Protein AF-A0A485KDL8-F1 (afdb_monomer)

Organism: NCBI:txid120398

Sequence (227 aa):
MLVYSNMESWEGPMPPSVGSVMIRYSRLRSIPHALQLNLPSNFIILFLESSPISVIPDTVVAAWANLERLHLMNLSLQTLPASLTTTLTLWDVDFRLNNFTTLSKDWLTPNTLSLSHLKVASFAGNPLPDAAVPWQLAQRGILIDLSGTNVSTPTSVDPTIFASRHVVLDDTPYCVDIIHSFCKPLCAPGCFGYMRGDYYCDLACFTSACDFDGGDCDTMGFDISIT

Solvent-accessible surface area (backbone atoms only — not comparable to full-atom values): 11991 Å² total; per-residue (Å²): 118,48,62,79,38,88,46,59,74,42,76,59,80,56,63,76,83,47,35,65,48,40,42,31,43,31,54,24,58,50,85,36,55,29,72,45,51,85,64,34,84,62,31,28,36,42,38,42,29,46,20,66,28,53,65,66,58,50,74,42,50,64,46,45,56,52,30,30,32,50,30,51,26,34,21,58,26,51,65,79,45,84,45,49,60,80,58,28,61,36,36,36,38,33,44,23,44,26,50,27,56,53,62,62,68,67,58,56,42,73,84,38,71,46,57,65,65,42,46,39,40,31,46,23,41,10,64,26,35,60,91,38,52,43,61,50,44,48,77,72,70,23,35,32,38,40,25,44,17,50,34,55,65,90,70,97,64,68,71,64,39,41,70,70,53,36,38,34,46,28,51,9,52,37,34,70,79,40,94,46,93,66,46,43,76,58,58,37,81,80,25,54,86,77,52,51,57,63,76,50,62,44,75,51,22,58,36,80,73,37,57,36,13,59,51,34,35,55,90,74,70,64,65,86,88,81,119

Mean predicted aligned error: 4.06 Å

Nearest PDB structures (foldseek):
  4qc0-assembly1_B  TM=6.647E-01  e=9.972E-0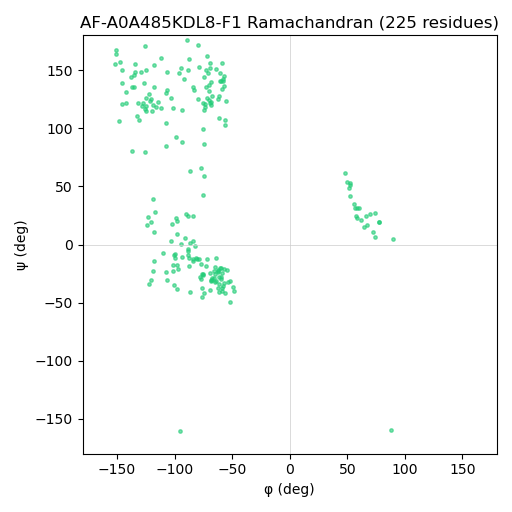3  Homo sapiens
  7li3-assembly1_A  TM=6.958E-01  e=4.228E-02  Homo sapiens
  5zsl-assembly1_B  TM=6.023E-01  e=1.052E-02  Macaca mulatta
  5zsm-assembly1_B  TM=5.379E-01  e=1.110E-02  Macaca mulatta
  7li4-assembly1_A  TM=3.782E-01  e=3.067E-02  Homo sapiens

pLDDT: mean 93.3, std 6.93, range [49.78, 98.69]

Radius of gyration: 17.83 Å; Cα contacts (8 Å, |Δi|>4): 503; chains: 1; bounding box: 43×48×44 Å

InterPro domains:
  IPR000800 Notch domain [PF00066] (186-218)
  IPR000800 Notch domain [SM00004] (176-218)
  IPR032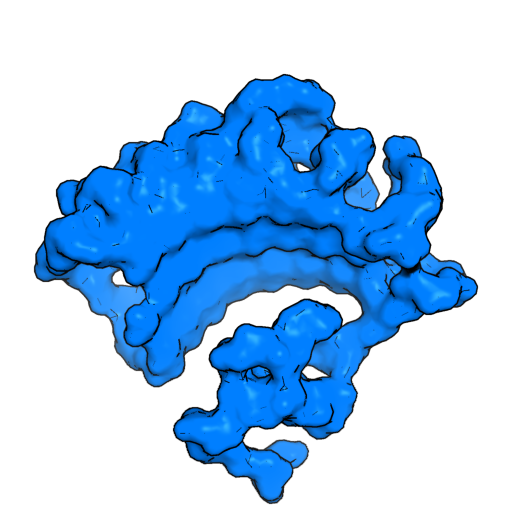675 Leucine-rich repeat domain superfamily [G3DSA:3.80.10.10] (2-167)

Foldseek 3Di:
DAECDQDAADQDQDPQPDQEDAHEQYAHQADHNNQQPDHHLSNAYYHDYNYQHADDEVSSLLSNQRHQEEEQEQNQYAADYPCNLVRYQYAYYHHENHAHQAYDVLLQDACNVSPPNYAEYEHAQYQYELNHHRQNCLVVLRQYEHENYQYQDNPDHDCVCLVVNSYDHENYNNCVVDPDPSHHHALFRPRDPCQQPVLAQDVRQCDVSNVGSVCSCVVVPDDPVPD

Structure (mmCIF, N/CA/C/O backbone):
data_AF-A0A485KDL8-F1
#
_entry.id   AF-A0A485KDL8-F1
#
loop_
_atom_site.group_PDB
_atom_site.id
_atom_site.type_symbol
_atom_site.label_atom_id
_atom_site.label_alt_id
_atom_site.label_comp_id
_atom_site.label_asym_id
_atom_site.label_entity_id
_atom_site.label_seq_id
_atom_site.pdbx_PDB_ins_code
_atom_site.Cartn_x
_atom_site.Cartn_y
_atom_site.Cartn_z
_atom_site.occupancy
_atom_site.B_iso_or_equiv
_atom_site.auth_seq_id
_atom_site.auth_comp_id
_atom_site.auth_asym_id
_atom_site.auth_atom_id
_atom_site.pdbx_PDB_model_num
ATOM 1 N N . MET A 1 1 ? -6.581 -12.992 12.808 1.00 88.12 1 MET A N 1
ATOM 2 C CA . MET A 1 1 ? -6.303 -13.069 11.362 1.00 88.12 1 MET A CA 1
ATOM 3 C C . MET A 1 1 ? -7.433 -13.846 10.710 1.00 88.12 1 MET A C 1
ATOM 5 O O . MET A 1 1 ? -7.781 -14.906 11.215 1.00 88.12 1 MET A O 1
ATOM 9 N N . LEU A 1 2 ? -8.032 -13.284 9.664 1.00 91.38 2 LEU A N 1
ATOM 10 C CA . LEU A 1 2 ? -9.055 -13.897 8.817 1.00 91.38 2 LEU A CA 1
ATOM 11 C C . LEU A 1 2 ? -8.552 -13.784 7.377 1.00 91.38 2 LEU A C 1
ATOM 13 O O . LEU A 1 2 ? -8.338 -12.679 6.888 1.00 91.38 2 LEU A O 1
ATOM 17 N N . VAL A 1 3 ? -8.309 -14.912 6.722 1.00 91.62 3 VAL A N 1
ATOM 18 C CA . VAL A 1 3 ? -7.759 -14.962 5.362 1.00 91.62 3 VAL A CA 1
ATOM 19 C C . VAL A 1 3 ? -8.543 -15.965 4.535 1.00 91.62 3 VAL A C 1
ATOM 21 O O . VAL A 1 3 ? -9.053 -16.931 5.098 1.00 91.62 3 VAL A O 1
ATOM 24 N N . TYR A 1 4 ? -8.658 -15.721 3.228 1.00 89.81 4 TYR A N 1
ATOM 25 C CA . TYR A 1 4 ? -9.329 -16.623 2.282 1.00 89.81 4 TYR A CA 1
ATOM 26 C C . TYR A 1 4 ? -10.746 -16.998 2.734 1.00 89.81 4 TYR A C 1
ATOM 28 O O . TYR A 1 4 ? -11.104 -18.168 2.859 1.00 89.81 4 TYR A O 1
ATOM 36 N N . SER A 1 5 ? -11.554 -15.978 3.030 1.00 92.38 5 SER A N 1
ATOM 37 C CA . SER A 1 5 ? -12.868 -16.153 3.645 1.00 92.38 5 SER A CA 1
ATOM 38 C C . SER A 1 5 ? -13.993 -15.654 2.744 1.00 92.38 5 SER A C 1
ATOM 40 O O . SER A 1 5 ? -13.827 -14.737 1.945 1.00 92.38 5 SER A O 1
ATOM 42 N N . ASN A 1 6 ? -15.193 -16.203 2.926 1.00 95.00 6 ASN A N 1
ATOM 43 C CA . ASN A 1 6 ? -16.399 -15.667 2.297 1.00 95.00 6 ASN A CA 1
ATOM 44 C C . ASN A 1 6 ? -17.080 -14.586 3.158 1.00 95.00 6 ASN A C 1
ATOM 46 O O . ASN A 1 6 ? -18.294 -14.415 3.087 1.00 95.00 6 ASN A O 1
ATOM 50 N N . MET A 1 7 ? -16.330 -13.912 4.038 1.00 96.50 7 MET A N 1
ATOM 51 C CA . MET A 1 7 ? -16.893 -12.934 4.964 1.00 96.50 7 MET A CA 1
ATOM 52 C C . MET A 1 7 ? -17.391 -11.699 4.209 1.00 96.50 7 MET A C 1
ATOM 54 O O . MET A 1 7 ? -16.626 -11.036 3.509 1.00 96.50 7 MET A O 1
ATOM 58 N N . GLU A 1 8 ? -18.674 -11.392 4.387 1.00 97.06 8 GLU A N 1
ATOM 59 C CA . GLU A 1 8 ? -19.351 -10.231 3.792 1.00 97.06 8 GLU A CA 1
ATOM 60 C C . GLU A 1 8 ? -19.647 -9.134 4.827 1.00 97.06 8 GLU A C 1
ATOM 62 O O . GLU A 1 8 ? -19.728 -7.959 4.469 1.00 97.06 8 GLU A O 1
ATOM 67 N N . SER A 1 9 ? -19.737 -9.488 6.114 1.00 96.38 9 SER A N 1
ATOM 68 C CA . SER A 1 9 ? -19.929 -8.550 7.223 1.00 96.38 9 SER A CA 1
ATOM 69 C C . SER A 1 9 ? -19.312 -9.063 8.529 1.00 96.38 9 SER A C 1
ATOM 71 O O . SER A 1 9 ? -19.005 -10.246 8.677 1.00 96.38 9 SER A O 1
ATOM 73 N N . TRP A 1 10 ? -19.136 -8.151 9.487 1.00 95.81 10 TRP A N 1
ATOM 74 C CA . TRP A 1 10 ? -18.763 -8.448 10.870 1.00 95.81 10 TRP A CA 1
ATOM 75 C C . TRP A 1 10 ? -19.390 -7.391 11.788 1.00 95.81 10 TRP A C 1
ATOM 77 O O . TRP A 1 10 ? -18.959 -6.237 11.816 1.00 95.81 10 TRP A O 1
ATOM 87 N N . GLU A 1 11 ? -20.435 -7.790 12.515 1.00 94.94 11 GLU A N 1
ATOM 88 C CA . GLU A 1 11 ? -21.239 -6.881 13.348 1.00 94.94 11 GLU A CA 1
ATOM 89 C C . GLU A 1 11 ? -20.567 -6.521 14.682 1.00 94.94 11 GLU A C 1
ATOM 91 O O . GLU A 1 11 ? -20.760 -5.425 15.210 1.00 94.94 11 GLU A O 1
ATOM 96 N N . GLY A 1 12 ? -19.723 -7.416 15.200 1.00 90.06 12 GLY A N 1
ATOM 97 C CA . GLY A 1 12 ? -18.979 -7.218 16.442 1.00 90.06 12 GLY A CA 1
ATOM 98 C C . GLY A 1 12 ? -19.739 -7.663 17.702 1.00 90.06 12 GLY A C 1
ATOM 99 O O . GLY A 1 12 ? -20.651 -8.487 17.608 1.00 90.06 12 GLY A O 1
ATOM 100 N N . PRO A 1 13 ? -19.345 -7.155 18.889 1.00 90.94 13 PRO A N 1
ATOM 101 C CA . PRO A 1 13 ? -18.257 -6.195 19.105 1.00 90.94 13 PRO A CA 1
ATOM 102 C C . PRO A 1 13 ? -16.869 -6.821 18.914 1.00 90.94 13 PRO A C 1
ATOM 104 O O . PRO A 1 13 ? -16.699 -8.041 18.967 1.00 90.94 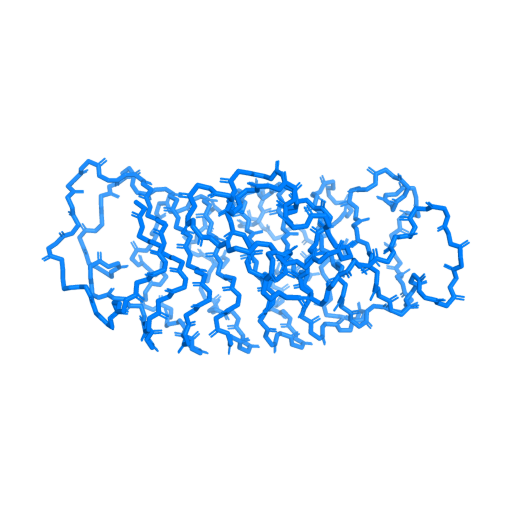13 PRO A O 1
ATOM 107 N N . MET A 1 14 ? -15.859 -5.975 18.719 1.00 92.25 14 MET A N 1
ATOM 108 C CA . MET A 1 14 ? -14.467 -6.407 18.799 1.00 92.25 14 MET A CA 1
ATOM 109 C C . MET A 1 14 ? -14.108 -6.735 20.262 1.00 92.25 14 MET A C 1
ATOM 111 O O . MET A 1 14 ? -14.413 -5.933 21.148 1.00 92.25 14 MET A O 1
ATOM 115 N N . PRO A 1 15 ? -13.466 -7.883 20.554 1.00 93.12 15 PRO A N 1
ATOM 116 C CA . PRO A 1 15 ? -13.032 -8.185 21.913 1.00 93.12 15 PRO A CA 1
ATOM 117 C C . PRO A 1 15 ? -12.046 -7.127 22.454 1.00 93.12 15 PRO A C 1
ATOM 119 O O . PRO A 1 15 ? -11.144 -6.725 21.716 1.00 93.12 15 PRO A O 1
ATOM 122 N N . PRO A 1 16 ? -12.134 -6.727 23.742 1.00 94.56 16 PRO A N 1
ATOM 123 C CA . PRO A 1 16 ? -11.319 -5.642 24.308 1.00 94.56 16 PRO A CA 1
ATOM 124 C C . PRO A 1 16 ? -9.802 -5.854 24.262 1.00 94.56 16 PRO A C 1
ATOM 126 O O . PRO A 1 16 ? -9.048 -4.903 24.397 1.00 94.56 16 PRO A O 1
ATOM 129 N N . SER A 1 17 ? -9.336 -7.095 24.112 1.00 95.94 17 SER A N 1
ATOM 130 C CA . SER A 1 17 ? -7.910 -7.429 24.063 1.00 95.94 17 SER A CA 1
ATOM 131 C C . SER A 1 17 ? -7.312 -7.373 22.655 1.00 95.94 17 SER A C 1
ATOM 133 O O . SER A 1 17 ? -6.109 -7.580 22.499 1.00 95.94 17 SER A O 1
ATOM 135 N N . VAL A 1 18 ? -8.117 -7.151 21.613 1.00 96.25 18 VAL A N 1
ATOM 136 C CA . VAL A 1 18 ? -7.637 -7.180 20.225 1.00 96.25 18 VAL A CA 1
ATOM 137 C C . VAL A 1 18 ? -6.827 -5.925 19.930 1.00 96.25 18 VAL A C 1
ATOM 139 O O . VAL A 1 18 ? -7.358 -4.821 19.944 1.00 96.25 18 VAL A O 1
ATOM 142 N N . GLY A 1 19 ? -5.536 -6.112 19.649 1.00 97.56 19 GLY A N 1
ATOM 143 C CA . GLY A 1 19 ? -4.646 -5.027 19.229 1.00 97.56 19 GLY A CA 1
ATOM 144 C C . GLY A 1 19 ? -4.363 -4.967 17.728 1.00 97.56 19 GLY A C 1
ATOM 145 O O . GLY A 1 19 ? -3.911 -3.947 17.216 1.00 97.56 19 GLY A O 1
ATOM 146 N N . SER A 1 20 ? -4.636 -6.062 17.018 1.00 97.94 20 SER A N 1
ATOM 147 C CA . SER A 1 20 ? -4.348 -6.212 15.596 1.00 97.94 20 SER A CA 1
ATOM 148 C C . SER A 1 20 ? -5.461 -6.984 14.905 1.00 97.94 20 SER A C 1
ATOM 150 O O . SER A 1 20 ? -5.872 -8.054 15.369 1.00 97.94 20 SER A O 1
ATOM 152 N N . VAL A 1 21 ? -5.934 -6.445 13.785 1.00 97.88 21 VAL A N 1
ATOM 153 C CA . VAL A 1 21 ? -6.882 -7.107 12.891 1.00 97.88 21 VAL A CA 1
ATOM 154 C C . VAL A 1 21 ? -6.262 -7.196 11.509 1.00 97.88 21 VAL A C 1
ATOM 156 O O . VAL A 1 21 ? -5.804 -6.207 10.948 1.00 97.88 21 VAL A O 1
ATOM 159 N N . MET A 1 22 ? -6.299 -8.401 10.953 1.00 97.88 22 MET A N 1
ATOM 160 C CA . MET A 1 22 ? -5.912 -8.679 9.580 1.00 97.88 22 MET A CA 1
ATOM 161 C C . MET A 1 22 ? -7.030 -9.450 8.903 1.00 97.88 22 MET A C 1
ATOM 163 O O . MET A 1 22 ? -7.378 -10.543 9.367 1.00 97.88 22 MET A O 1
ATOM 167 N N . ILE A 1 23 ? -7.578 -8.858 7.844 1.00 97.69 23 ILE A N 1
ATOM 168 C CA . ILE A 1 23 ? -8.618 -9.423 6.988 1.00 97.69 23 ILE A CA 1
ATOM 169 C C . ILE A 1 23 ? -8.094 -9.388 5.553 1.00 97.69 23 ILE A C 1
ATOM 171 O O . ILE A 1 23 ? -7.884 -8.311 4.999 1.00 97.69 23 ILE A O 1
ATOM 175 N N . ARG A 1 24 ? -7.884 -10.560 4.954 1.00 96.75 24 ARG A N 1
ATOM 176 C CA . ARG A 1 24 ? -7.381 -10.703 3.579 1.00 96.75 24 ARG A CA 1
ATOM 177 C C . ARG A 1 24 ? -8.338 -11.565 2.767 1.00 96.75 24 ARG A C 1
ATOM 179 O O . ARG A 1 24 ? -8.983 -12.452 3.332 1.00 96.75 24 ARG A O 1
ATOM 186 N N . TYR A 1 25 ? -8.416 -11.322 1.461 1.00 96.00 25 TYR A N 1
ATOM 187 C CA . TYR A 1 25 ? -9.163 -12.152 0.506 1.00 96.00 25 TYR A CA 1
ATOM 188 C C . TYR A 1 25 ? -10.580 -12.471 1.005 1.00 96.00 25 TYR A C 1
ATOM 190 O O . TYR A 1 25 ? -10.914 -13.620 1.301 1.00 96.00 25 TYR A O 1
ATOM 198 N N . SER A 1 26 ? -11.378 -11.421 1.197 1.00 97.00 26 SER A N 1
ATOM 199 C CA . SER A 1 26 ? -12.747 -11.501 1.719 1.00 97.00 26 SER A CA 1
ATOM 200 C C . SER A 1 26 ? -13.736 -10.819 0.771 1.00 97.00 26 SER A C 1
ATOM 202 O O . SER A 1 26 ? -13.351 -10.157 -0.190 1.00 97.00 26 SER A O 1
ATOM 204 N N . ARG A 1 27 ? -15.042 -10.969 1.021 1.00 97.31 27 ARG A N 1
ATOM 205 C CA . ARG A 1 27 ? -16.106 -10.365 0.196 1.00 97.31 27 ARG A CA 1
ATOM 206 C C . ARG A 1 27 ? -16.663 -9.065 0.778 1.00 97.31 27 ARG A C 1
ATOM 208 O O . ARG A 1 27 ? -17.762 -8.644 0.420 1.00 97.31 27 ARG A O 1
ATOM 215 N N . LEU A 1 28 ? -15.906 -8.414 1.660 1.00 97.81 28 LEU A N 1
ATOM 216 C CA . LEU A 1 28 ? -16.292 -7.140 2.255 1.00 97.81 28 LEU A CA 1
ATOM 217 C C . LEU A 1 28 ? -16.427 -6.062 1.176 1.00 97.81 28 LEU A C 1
ATOM 219 O O . LEU A 1 28 ? -15.484 -5.796 0.436 1.00 97.81 28 LEU A O 1
ATOM 223 N N . ARG A 1 29 ? -17.593 -5.415 1.119 1.00 97.44 29 ARG A N 1
ATOM 224 C CA . ARG A 1 29 ? -17.865 -4.274 0.221 1.00 97.44 29 ARG A CA 1
ATOM 225 C C . ARG A 1 29 ? -17.781 -2.917 0.921 1.00 97.44 29 ARG A C 1
ATOM 227 O O . ARG A 1 29 ? -17.829 -1.873 0.281 1.00 97.44 29 ARG A O 1
ATOM 234 N N . SER A 1 30 ? -17.669 -2.934 2.243 1.00 97.44 30 SER A N 1
ATOM 235 C CA . SER A 1 30 ? -17.522 -1.768 3.107 1.00 97.44 30 SER A CA 1
ATOM 236 C C . SER A 1 30 ? -16.743 -2.160 4.357 1.00 97.44 30 SER A C 1
ATOM 238 O O . SER A 1 30 ? -16.588 -3.346 4.659 1.00 97.44 30 SER A O 1
ATOM 240 N N . ILE A 1 31 ? -16.294 -1.167 5.124 1.00 97.75 31 ILE A N 1
ATOM 241 C CA . ILE A 1 31 ? -15.720 -1.417 6.447 1.00 97.75 31 ILE A CA 1
ATOM 242 C C . ILE A 1 31 ? -16.796 -2.059 7.348 1.00 97.75 31 ILE A C 1
ATOM 244 O O . ILE A 1 31 ? -17.892 -1.507 7.447 1.00 97.75 31 ILE A O 1
ATOM 248 N N . PRO A 1 32 ? -16.536 -3.204 8.004 1.00 96.81 32 PRO A N 1
ATOM 249 C CA . PRO A 1 32 ? -17.496 -3.845 8.903 1.00 96.81 32 PRO A CA 1
ATOM 250 C C . PRO A 1 32 ? -17.830 -3.001 10.134 1.00 96.81 32 PRO A C 1
ATOM 252 O O . PRO A 1 32 ? -16.978 -2.266 10.625 1.00 96.81 32 PRO A O 1
ATOM 255 N N . HIS A 1 33 ? -19.035 -3.157 10.684 1.00 96.38 33 HIS A N 1
ATOM 256 C CA . HIS A 1 33 ? -19.487 -2.420 11.870 1.00 96.38 33 HIS A CA 1
ATOM 257 C C . HIS A 1 33 ? -18.576 -2.628 13.096 1.00 96.38 33 HIS A C 1
ATOM 259 O O . HIS A 1 33 ? -18.277 -1.681 13.823 1.00 96.38 33 HIS A O 1
ATOM 265 N N . ALA A 1 34 ? -18.031 -3.835 13.269 1.00 96.19 34 ALA A N 1
ATOM 266 C CA . ALA A 1 34 ? -17.067 -4.145 14.325 1.00 96.19 34 ALA A CA 1
ATOM 267 C C . ALA A 1 34 ? -15.770 -3.314 14.275 1.00 96.19 34 ALA A C 1
ATOM 269 O O . ALA A 1 34 ? -15.070 -3.231 15.279 1.00 96.19 34 ALA A O 1
ATOM 270 N N . LEU A 1 35 ? -15.444 -2.720 13.119 1.00 96.88 35 LEU A N 1
ATOM 271 C CA . LEU A 1 35 ? -14.287 -1.841 12.916 1.00 96.88 35 LEU A CA 1
ATOM 272 C C . LEU A 1 35 ? -14.649 -0.349 12.989 1.00 96.88 35 LEU A C 1
ATOM 274 O O . LEU A 1 35 ? -13.821 0.487 12.634 1.00 96.88 35 LEU A O 1
ATOM 278 N N . GLN A 1 36 ? -15.870 -0.005 13.404 1.00 95.62 36 GLN A N 1
ATOM 279 C CA . GLN A 1 36 ? -16.364 1.376 13.396 1.00 95.62 36 GLN A CA 1
ATOM 280 C C . GLN A 1 36 ? -16.729 1.910 14.782 1.00 95.62 36 GLN A C 1
ATOM 282 O O . GLN A 1 36 ? -16.758 3.123 14.963 1.00 95.62 36 GLN A O 1
ATOM 287 N N . LEU A 1 37 ? -17.029 1.049 15.759 1.00 91.62 37 LEU A N 1
ATOM 288 C CA . LEU A 1 37 ? -17.539 1.474 17.066 1.00 91.62 37 LEU A CA 1
ATOM 289 C C . LEU A 1 37 ? -16.855 0.737 18.215 1.00 91.62 37 LEU A C 1
ATOM 291 O O . LEU A 1 37 ? -16.572 -0.454 18.120 1.00 91.62 37 LEU A O 1
ATOM 295 N N . ASN A 1 38 ? -16.670 1.448 19.333 1.00 91.69 38 ASN A N 1
ATOM 296 C CA . ASN A 1 38 ? -16.143 0.913 20.595 1.00 91.69 38 ASN A CA 1
ATOM 297 C C . ASN A 1 38 ? -14.815 0.152 20.433 1.00 91.69 38 ASN A C 1
ATOM 299 O O . ASN A 1 38 ? -14.626 -0.911 21.025 1.00 91.69 38 ASN A O 1
ATOM 303 N N . LEU A 1 39 ? -13.906 0.690 19.614 1.00 95.38 39 LEU A N 1
ATOM 304 C CA . LEU A 1 39 ? -12.613 0.060 19.370 1.00 95.38 39 LEU A CA 1
ATOM 305 C C . LEU A 1 39 ? -11.721 0.142 20.619 1.00 95.38 39 LEU A C 1
ATOM 307 O O . LEU A 1 39 ? -11.669 1.199 21.257 1.00 95.38 39 LEU A O 1
ATOM 311 N N . PRO A 1 40 ? -11.014 -0.944 20.980 1.00 95.44 40 PRO A N 1
ATOM 312 C CA . PRO A 1 40 ? -10.102 -0.938 22.117 1.00 95.44 40 PRO A CA 1
ATOM 313 C C . PRO A 1 40 ? -8.978 0.089 21.947 1.00 95.44 40 PRO A C 1
ATOM 315 O O . PRO A 1 40 ? -8.491 0.315 20.841 1.00 95.44 40 PRO A O 1
ATOM 318 N N . SER A 1 41 ? -8.499 0.674 23.046 1.00 95.12 41 SER A N 1
ATOM 319 C CA . SER A 1 41 ? -7.382 1.632 22.997 1.00 95.12 41 SER A CA 1
ATOM 320 C C . SER A 1 41 ? -6.062 1.002 22.551 1.00 95.12 41 SER A C 1
ATOM 322 O O . SER A 1 41 ? -5.187 1.697 22.050 1.00 95.12 41 SER A O 1
ATOM 324 N N . ASN A 1 42 ? -5.919 -0.314 22.711 1.00 96.56 42 ASN A N 1
ATOM 325 C CA . ASN A 1 42 ? -4.767 -1.079 22.247 1.00 96.56 42 ASN A CA 1
ATOM 326 C C . ASN A 1 42 ? -4.894 -1.547 20.787 1.00 96.56 42 ASN A C 1
ATOM 328 O O . ASN A 1 42 ? -3.998 -2.249 20.323 1.00 96.56 42 ASN A O 1
ATOM 332 N N . PHE A 1 43 ? -5.978 -1.205 20.076 1.00 97.81 43 PHE A N 1
ATOM 333 C CA . PHE A 1 43 ? -6.131 -1.481 18.648 1.00 97.81 43 PHE A CA 1
ATOM 334 C C . PHE A 1 43 ? -5.273 -0.516 17.826 1.00 97.81 43 PHE A C 1
ATOM 336 O O . PHE A 1 43 ? -5.648 0.633 17.605 1.00 97.81 43 PHE A O 1
ATOM 343 N N . ILE A 1 44 ? -4.111 -1.006 17.397 1.00 98.06 44 ILE A N 1
ATOM 344 C CA . ILE A 1 44 ? -3.039 -0.203 16.790 1.00 98.06 44 ILE A CA 1
ATOM 345 C C . ILE A 1 44 ? -2.721 -0.606 15.345 1.00 98.06 44 ILE A C 1
ATOM 347 O O . ILE A 1 44 ? -2.027 0.122 14.634 1.00 98.06 44 ILE A O 1
ATOM 351 N N . ILE A 1 45 ? -3.210 -1.770 14.908 1.00 98.56 45 ILE A N 1
ATOM 352 C CA . ILE A 1 45 ? -2.852 -2.384 13.631 1.00 98.56 45 ILE A CA 1
ATOM 353 C C . ILE A 1 45 ? -4.112 -2.830 12.878 1.00 98.56 45 ILE A C 1
ATOM 355 O O . ILE A 1 45 ? -4.852 -3.697 13.355 1.00 98.56 45 ILE A O 1
ATOM 359 N N . LEU A 1 46 ? -4.298 -2.311 11.662 1.00 98.56 46 LEU A N 1
ATOM 360 C CA . LEU A 1 46 ? -5.341 -2.754 10.737 1.00 98.56 46 LEU A CA 1
ATOM 361 C C . LEU A 1 46 ? -4.754 -3.096 9.366 1.00 98.56 46 LEU A C 1
ATOM 363 O O . LEU A 1 46 ? -4.176 -2.241 8.699 1.00 98.56 46 LEU A O 1
ATOM 367 N N . PHE A 1 47 ? -4.972 -4.338 8.940 1.00 98.50 47 PHE A N 1
ATOM 368 C CA . PHE A 1 47 ? -4.686 -4.831 7.599 1.00 98.50 47 PHE A CA 1
ATOM 369 C C . PHE A 1 47 ? -5.995 -5.231 6.920 1.00 98.50 47 PHE A C 1
ATOM 371 O O . PHE A 1 47 ? -6.690 -6.141 7.388 1.00 98.50 47 PHE A O 1
ATOM 378 N N . LEU A 1 48 ? -6.312 -4.570 5.811 1.00 98.44 48 LEU A N 1
ATOM 379 C CA . LEU A 1 48 ? -7.395 -4.931 4.907 1.00 98.44 48 LEU A CA 1
ATOM 380 C C . LEU A 1 48 ? -6.807 -5.176 3.525 1.00 98.44 48 LEU A C 1
ATOM 382 O O . LEU A 1 48 ? -6.169 -4.290 2.958 1.00 98.44 48 LEU A O 1
ATOM 386 N N . GLU A 1 49 ? -7.042 -6.366 2.988 1.00 98.19 49 GLU A N 1
ATOM 387 C CA . GLU A 1 49 ? -6.498 -6.756 1.696 1.00 98.19 49 GLU A CA 1
ATOM 388 C C . GLU A 1 49 ? -7.507 -7.494 0.825 1.00 98.19 49 GLU A C 1
ATOM 390 O O . GLU A 1 49 ? -8.285 -8.318 1.322 1.00 98.19 49 GLU A O 1
ATOM 395 N N . SER A 1 50 ? -7.440 -7.248 -0.487 1.00 97.69 50 SER A N 1
ATOM 396 C CA . SER A 1 50 ? -8.133 -8.035 -1.515 1.00 97.69 50 SER A CA 1
ATOM 397 C C . SER A 1 50 ? -9.609 -8.223 -1.167 1.00 97.69 50 SER A C 1
ATOM 399 O O . SER A 1 50 ? -10.121 -9.337 -1.050 1.00 97.69 50 SER A O 1
ATOM 401 N N . SER A 1 51 ? -10.272 -7.097 -0.915 1.00 97.31 51 SER A N 1
ATOM 402 C CA . SER A 1 51 ? -11.696 -7.007 -0.601 1.00 97.31 51 SER A CA 1
ATOM 403 C C . SER A 1 51 ? -12.284 -5.832 -1.383 1.00 97.31 51 SER A C 1
ATOM 405 O O . SER A 1 51 ? -11.656 -4.778 -1.402 1.00 97.31 51 SER A O 1
ATOM 407 N N . PRO A 1 52 ? -13.457 -5.959 -2.027 1.00 96.25 52 PRO A N 1
ATOM 408 C CA . PRO A 1 52 ? -14.005 -4.934 -2.925 1.00 96.25 52 PRO A CA 1
ATOM 409 C C . PRO A 1 52 ? -14.570 -3.694 -2.189 1.00 96.25 52 PRO A C 1
ATOM 411 O O . PRO A 1 52 ? -15.748 -3.359 -2.334 1.00 96.25 52 PRO A O 1
ATOM 414 N N . ILE A 1 53 ? -13.738 -3.006 -1.402 1.00 97.88 53 ILE A N 1
ATOM 415 C CA . ILE A 1 53 ? -14.064 -1.808 -0.614 1.00 97.88 53 ILE A CA 1
ATOM 416 C C . ILE A 1 53 ? -13.603 -0.555 -1.367 1.00 97.88 53 ILE A C 1
ATOM 418 O O . ILE A 1 53 ? -12.486 -0.075 -1.203 1.00 97.88 53 ILE A O 1
ATOM 422 N N . SER A 1 54 ? -14.493 0.038 -2.156 1.00 96.31 54 SER A N 1
ATOM 423 C CA . SER A 1 54 ? -14.134 1.179 -3.009 1.00 96.31 54 SER A CA 1
ATOM 424 C C . SER A 1 54 ? -14.106 2.538 -2.297 1.00 96.31 54 SER A C 1
ATOM 426 O O . SER A 1 54 ? -13.644 3.516 -2.883 1.00 96.31 54 SER A O 1
ATOM 428 N N . VAL A 1 55 ? -14.621 2.636 -1.063 1.00 97.06 55 VAL A N 1
ATOM 429 C CA . VAL A 1 55 ? -14.692 3.889 -0.288 1.00 97.06 55 VAL A CA 1
ATOM 430 C C . VAL A 1 55 ? -14.495 3.616 1.204 1.00 97.06 55 VAL A C 1
ATOM 432 O O . VAL A 1 55 ? -15.086 2.688 1.757 1.00 97.06 55 VAL A O 1
ATOM 435 N N . ILE A 1 56 ? -13.728 4.484 1.869 1.00 97.88 56 ILE A N 1
ATOM 436 C CA . ILE A 1 56 ? -13.612 4.552 3.330 1.00 97.88 56 ILE A CA 1
ATOM 437 C C . ILE A 1 56 ? -14.077 5.949 3.773 1.00 97.88 56 ILE A C 1
ATOM 439 O O . ILE A 1 56 ? -13.452 6.939 3.400 1.00 97.88 56 ILE A O 1
ATOM 443 N N . PRO A 1 57 ? -15.182 6.067 4.527 1.00 97.06 57 PRO A N 1
ATOM 444 C CA . PRO A 1 57 ? -15.658 7.363 5.011 1.00 97.06 57 PRO A CA 1
ATOM 445 C C . PRO A 1 57 ? -14.758 7.969 6.101 1.00 97.06 57 PRO A C 1
ATOM 447 O O . PRO A 1 57 ? -14.256 7.246 6.960 1.00 97.06 57 PRO A O 1
ATOM 450 N N . ASP A 1 58 ? -14.655 9.302 6.164 1.00 96.38 58 ASP A N 1
ATOM 451 C CA . ASP A 1 58 ? -13.922 10.005 7.238 1.00 96.38 58 ASP A CA 1
ATOM 452 C C . ASP A 1 58 ? -14.488 9.703 8.641 1.00 96.38 58 ASP A C 1
ATOM 454 O O . ASP A 1 58 ? -13.756 9.718 9.630 1.00 96.38 58 ASP A O 1
ATOM 458 N N . THR A 1 59 ? -15.783 9.378 8.743 1.00 95.00 59 THR A N 1
ATOM 459 C CA . THR A 1 59 ? -16.411 8.948 10.005 1.00 95.00 59 THR A CA 1
ATOM 460 C C . THR A 1 59 ? -15.835 7.637 10.526 1.00 95.00 59 THR A C 1
ATOM 462 O O . THR A 1 59 ? -15.771 7.436 11.734 1.00 95.00 59 THR A O 1
ATOM 465 N N . VAL A 1 60 ? -15.399 6.750 9.629 1.00 97.00 60 VAL A N 1
ATOM 466 C CA . VAL A 1 60 ? -14.732 5.501 10.002 1.00 97.00 60 VAL A CA 1
ATOM 467 C C . VAL A 1 60 ? -13.309 5.788 10.476 1.00 97.00 60 VAL A C 1
ATOM 469 O O . VAL A 1 60 ? -12.888 5.259 11.499 1.00 97.00 60 VAL A O 1
ATOM 472 N N . VAL A 1 61 ? -12.594 6.686 9.795 1.00 97.12 61 VAL A N 1
ATOM 473 C CA . VAL A 1 61 ? -11.250 7.118 10.212 1.00 97.12 61 VAL A CA 1
ATOM 474 C C . VAL A 1 61 ? -11.265 7.724 11.617 1.00 97.12 61 VAL A C 1
ATOM 476 O O . VAL A 1 61 ? -10.364 7.454 12.406 1.00 97.12 61 VAL A O 1
ATOM 479 N N . ALA A 1 62 ? -12.312 8.475 11.972 1.00 95.38 62 ALA A N 1
ATOM 480 C CA . ALA A 1 62 ? -12.483 9.014 13.322 1.00 95.38 62 ALA A CA 1
ATOM 481 C C . ALA A 1 62 ? -12.552 7.928 14.414 1.00 95.38 62 ALA A C 1
ATOM 483 O O . ALA A 1 62 ? -12.130 8.171 15.544 1.00 95.38 62 ALA A O 1
ATOM 484 N N . ALA A 1 63 ? -13.044 6.728 14.089 1.00 95.62 63 ALA A N 1
ATOM 485 C CA . ALA A 1 63 ? -13.064 5.603 15.022 1.00 95.62 63 ALA A CA 1
ATOM 486 C C . ALA A 1 63 ? -11.677 4.966 15.211 1.00 95.62 63 ALA A C 1
ATOM 488 O O . ALA A 1 63 ? -11.397 4.391 16.261 1.00 95.62 63 ALA A O 1
ATOM 489 N N . TRP A 1 64 ? -10.791 5.086 14.223 1.00 96.69 64 TRP A N 1
ATOM 490 C CA . TRP A 1 64 ? -9.466 4.461 14.182 1.00 96.69 64 TRP A CA 1
ATOM 491 C C . TRP A 1 64 ? -8.377 5.242 14.927 1.00 96.69 64 TRP A C 1
ATOM 493 O O . TRP A 1 64 ? -7.200 5.087 14.625 1.00 96.69 64 TRP A O 1
ATOM 503 N N . ALA A 1 65 ? -8.746 6.062 15.911 1.00 91.56 65 ALA A N 1
ATOM 504 C CA . ALA A 1 65 ? -7.890 7.088 16.512 1.00 91.56 65 ALA A CA 1
ATOM 505 C C . ALA A 1 65 ? -6.526 6.610 17.060 1.00 91.56 65 ALA A C 1
ATOM 507 O O . ALA A 1 65 ? -5.620 7.426 17.195 1.00 91.56 65 ALA A O 1
ATOM 508 N N . ASN A 1 66 ? -6.368 5.317 17.369 1.00 95.19 66 ASN A N 1
ATOM 509 C CA . ASN A 1 66 ? -5.127 4.744 17.908 1.00 95.19 66 ASN A CA 1
ATOM 510 C C . ASN A 1 66 ? -4.308 3.955 16.872 1.00 95.19 66 ASN A C 1
ATOM 512 O O . ASN A 1 66 ? -3.296 3.361 17.233 1.00 95.19 66 ASN A O 1
ATOM 516 N N . LEU A 1 67 ? -4.735 3.899 15.604 1.00 97.44 67 LEU A N 1
ATOM 517 C CA . LEU A 1 67 ? -3.985 3.171 14.585 1.00 97.44 67 LEU A CA 1
ATOM 518 C C . LEU A 1 67 ? -2.643 3.845 14.299 1.00 97.44 67 LEU A C 1
ATOM 520 O O . LEU A 1 67 ? -2.580 5.019 13.932 1.00 97.44 67 LEU A O 1
ATOM 524 N N . GLU A 1 68 ? -1.587 3.041 14.383 1.00 97.06 68 GLU A N 1
ATOM 525 C CA . GLU A 1 68 ? -0.224 3.410 13.999 1.00 97.06 68 GLU A CA 1
ATOM 526 C C . GLU A 1 68 ? 0.186 2.723 12.689 1.00 97.06 68 GLU A C 1
ATOM 528 O O . GLU A 1 68 ? 0.959 3.284 11.910 1.00 97.06 68 GLU A O 1
ATOM 533 N N . ARG A 1 69 ? -0.354 1.525 12.418 1.00 98.56 69 ARG A N 1
ATOM 534 C CA . ARG A 1 69 ? -0.156 0.792 11.161 1.00 98.56 69 ARG A CA 1
ATOM 535 C C . ARG A 1 69 ? -1.486 0.586 10.450 1.00 98.56 69 ARG A C 1
ATOM 537 O O . ARG A 1 69 ? -2.387 -0.065 10.989 1.00 98.56 69 ARG A O 1
ATOM 544 N N . LEU A 1 70 ? -1.583 1.111 9.232 1.00 98.62 70 LEU A N 1
ATOM 545 C CA . LEU A 1 70 ? -2.790 1.039 8.412 1.00 98.62 70 LEU A CA 1
ATOM 546 C C . LEU A 1 70 ? -2.448 0.565 7.003 1.00 98.62 70 LEU A C 1
ATOM 548 O O . LEU A 1 70 ? -1.879 1.307 6.204 1.00 98.62 70 LEU A O 1
ATOM 552 N N . HIS A 1 71 ? -2.823 -0.672 6.703 1.00 98.62 71 HIS A N 1
ATOM 553 C CA . HIS A 1 71 ? -2.610 -1.292 5.403 1.00 98.62 71 HIS A CA 1
ATOM 554 C C . HIS A 1 71 ? -3.964 -1.500 4.717 1.00 98.62 71 HIS A C 1
ATOM 556 O O . HIS A 1 71 ? -4.838 -2.197 5.236 1.00 98.62 71 HIS A O 1
ATOM 562 N N . LEU A 1 72 ? -4.149 -0.850 3.569 1.00 98.69 72 LEU A N 1
ATOM 563 C CA . LEU A 1 72 ? -5.364 -0.834 2.754 1.00 98.69 72 LEU A CA 1
ATOM 564 C C . LEU A 1 72 ? -4.992 -1.254 1.332 1.00 98.69 72 LEU A C 1
ATOM 566 O O . LEU A 1 72 ? -4.807 -0.418 0.449 1.00 98.69 72 LEU A O 1
ATOM 570 N N . MET A 1 73 ? -4.838 -2.552 1.123 1.00 98.50 73 MET A N 1
ATOM 571 C CA . MET A 1 73 ? -4.178 -3.109 -0.053 1.00 98.50 73 MET A CA 1
ATOM 572 C C . MET A 1 73 ? -5.209 -3.731 -0.990 1.00 98.50 73 MET A C 1
ATOM 574 O O . MET A 1 73 ? -6.062 -4.499 -0.550 1.00 98.50 73 MET A O 1
ATOM 578 N N . ASN A 1 74 ? -5.146 -3.438 -2.287 1.00 98.19 74 ASN A N 1
ATOM 579 C CA . ASN A 1 74 ? -6.046 -4.057 -3.267 1.00 98.19 74 ASN A CA 1
ATOM 580 C C . ASN A 1 74 ? -7.540 -3.957 -2.890 1.00 98.19 74 ASN A C 1
ATOM 582 O O . ASN A 1 74 ? -8.276 -4.948 -2.878 1.00 98.19 74 ASN A O 1
ATOM 586 N N . LEU A 1 75 ? -7.980 -2.750 -2.516 1.00 98.50 75 LEU A N 1
ATOM 587 C CA . LEU A 1 75 ? -9.366 -2.491 -2.118 1.00 98.50 75 LEU A CA 1
ATOM 588 C C . LEU A 1 75 ? -10.206 -1.858 -3.236 1.00 98.50 75 LEU A C 1
ATOM 590 O O . LEU A 1 75 ? -11.425 -1.777 -3.124 1.00 98.50 75 LEU A O 1
ATOM 594 N N . SER A 1 76 ? -9.581 -1.471 -4.355 1.00 96.88 76 SER A N 1
ATOM 595 C CA . SER A 1 76 ? -10.185 -0.658 -5.430 1.00 96.88 76 SER A CA 1
ATOM 596 C C . SER A 1 76 ? -10.467 0.800 -5.032 1.00 96.88 76 SER A C 1
ATOM 598 O O . SER A 1 76 ? -11.364 1.438 -5.591 1.00 96.88 76 SER A O 1
ATOM 600 N N . LEU A 1 77 ? -9.715 1.350 -4.071 1.00 98.38 77 LEU A N 1
ATOM 601 C CA . LEU A 1 77 ? -9.835 2.758 -3.679 1.00 98.38 77 LEU A CA 1
ATOM 602 C C . LEU A 1 77 ? -9.339 3.682 -4.800 1.00 98.38 77 LEU A C 1
ATOM 604 O O . LEU A 1 77 ? -8.317 3.421 -5.422 1.00 98.38 77 LEU A O 1
ATOM 608 N N . GLN A 1 78 ? -10.034 4.795 -5.031 1.00 97.50 78 GLN A N 1
ATOM 609 C CA . GLN A 1 78 ? -9.582 5.850 -5.959 1.00 97.50 78 GLN A CA 1
ATOM 610 C C . GLN A 1 78 ? -8.966 7.050 -5.237 1.00 97.50 78 GLN A C 1
ATOM 612 O O . GLN A 1 78 ? -8.187 7.800 -5.819 1.00 97.50 78 GLN A O 1
ATOM 617 N N . THR A 1 79 ? -9.313 7.233 -3.964 1.00 97.06 79 THR A N 1
ATOM 618 C CA . THR A 1 79 ? -8.804 8.297 -3.098 1.00 97.06 79 THR A CA 1
ATOM 619 C C . THR A 1 79 ? -8.691 7.787 -1.667 1.00 97.06 79 THR A C 1
ATOM 621 O O . THR A 1 79 ? -9.490 6.951 -1.242 1.00 97.06 79 THR A O 1
ATOM 624 N N . LEU A 1 80 ? -7.744 8.328 -0.906 1.00 96.81 80 LEU A N 1
ATOM 625 C CA . LEU A 1 80 ? -7.713 8.165 0.547 1.00 96.81 80 LEU A CA 1
ATOM 626 C C . LEU A 1 80 ? -8.724 9.116 1.219 1.00 96.81 80 LEU A C 1
ATOM 628 O O . LEU A 1 80 ? -9.003 10.181 0.658 1.00 96.81 80 LEU A O 1
ATOM 632 N N . PRO A 1 81 ? -9.250 8.778 2.412 1.00 95.50 81 P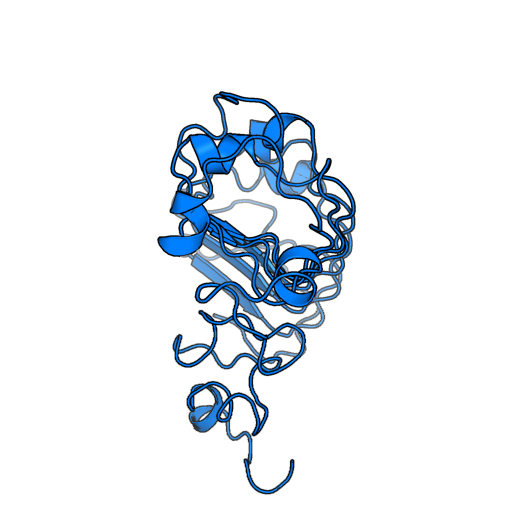RO A N 1
ATOM 633 C CA . PRO A 1 81 ? -10.068 9.697 3.203 1.00 95.50 81 PRO A CA 1
ATOM 634 C C . PRO A 1 81 ? -9.300 10.987 3.514 1.00 95.50 81 PRO A C 1
ATOM 636 O O . PRO A 1 81 ? -8.101 10.946 3.806 1.00 95.50 81 PRO A O 1
ATOM 639 N N . ALA A 1 82 ? -9.981 12.132 3.475 1.00 92.19 82 ALA A N 1
ATOM 640 C CA . ALA A 1 82 ? -9.339 13.429 3.670 1.00 92.19 82 ALA A CA 1
ATOM 641 C C . ALA A 1 82 ? -8.852 13.621 5.113 1.00 92.19 82 ALA A C 1
ATOM 643 O O . ALA A 1 82 ? -7.851 14.303 5.333 1.00 92.19 82 ALA A O 1
ATOM 644 N N . SER A 1 83 ? -9.533 13.008 6.086 1.00 93.75 83 SER A N 1
ATOM 645 C CA . SER A 1 83 ? -9.181 13.129 7.500 1.00 93.75 83 SER A CA 1
ATOM 646 C C . SER A 1 83 ? -8.024 12.225 7.926 1.00 93.75 83 SER A C 1
ATOM 648 O O . SER A 1 83 ? -7.469 12.440 9.002 1.00 93.75 83 SER A O 1
ATOM 650 N N . LEU A 1 84 ? -7.616 11.255 7.097 1.00 94.69 84 LEU A N 1
ATOM 651 C CA . LEU A 1 84 ? -6.636 10.219 7.447 1.00 94.69 84 LEU A CA 1
ATOM 652 C C . LEU A 1 84 ? -5.348 10.809 8.026 1.00 94.69 84 LEU A C 1
ATOM 654 O O . LEU A 1 84 ? -4.920 10.415 9.109 1.00 94.69 84 LEU A O 1
ATOM 658 N N . THR A 1 85 ? -4.778 11.803 7.351 1.00 91.44 85 THR A N 1
ATOM 659 C CA . THR A 1 85 ? -3.558 12.487 7.788 1.00 91.44 85 THR A CA 1
ATOM 660 C C . THR A 1 85 ? -3.802 13.477 8.914 1.00 91.44 85 THR A C 1
ATOM 662 O O . THR A 1 85 ? -2.846 13.880 9.543 1.00 91.44 85 THR A O 1
ATOM 665 N N . THR A 1 86 ? -5.025 13.913 9.200 1.00 91.19 86 THR A N 1
ATOM 666 C CA . THR A 1 86 ? -5.295 14.863 10.300 1.00 91.19 86 THR A CA 1
ATOM 667 C C . THR A 1 86 ? -5.744 14.185 11.589 1.00 91.19 86 THR A C 1
ATOM 669 O O . THR A 1 86 ? -5.657 14.779 12.661 1.00 91.19 86 THR A O 1
ATOM 672 N N . THR A 1 87 ? -6.248 12.958 11.481 1.00 92.94 87 THR A N 1
ATOM 673 C CA . THR A 1 87 ? -6.835 12.196 12.584 1.00 92.94 87 THR A CA 1
ATOM 674 C C . THR A 1 87 ? -5.864 11.163 13.137 1.00 92.94 87 THR A C 1
ATOM 676 O O . THR A 1 87 ? -5.875 10.921 14.341 1.00 92.94 87 THR A O 1
ATOM 679 N N . LEU A 1 88 ? -5.033 10.559 12.284 1.00 94.19 88 LEU A N 1
ATOM 680 C CA . LEU A 1 88 ? -4.152 9.457 12.663 1.00 94.19 88 LEU A CA 1
ATOM 681 C C . LEU A 1 88 ? -2.695 9.907 12.753 1.00 94.19 88 LEU A C 1
ATOM 683 O O . LEU A 1 88 ? -2.243 10.763 11.994 1.00 94.19 88 LEU A O 1
ATOM 687 N N . THR A 1 89 ? -1.946 9.272 13.655 1.00 93.75 89 THR A N 1
ATOM 688 C CA . THR A 1 89 ? -0.487 9.415 13.748 1.00 93.75 89 THR A CA 1
ATOM 689 C C . THR A 1 89 ? 0.154 8.130 13.238 1.00 93.75 89 THR A C 1
ATOM 691 O O . THR A 1 89 ? 0.440 7.212 14.000 1.00 93.75 89 THR A O 1
ATOM 694 N N . LEU A 1 90 ? 0.319 8.044 11.918 1.00 95.25 90 LEU A N 1
ATOM 695 C CA . LEU A 1 90 ? 0.741 6.814 11.249 1.00 95.25 90 LEU A CA 1
ATOM 696 C C . LEU A 1 90 ? 2.265 6.655 11.258 1.00 95.25 90 LEU A C 1
ATOM 698 O O . LEU A 1 90 ? 3.014 7.590 10.963 1.00 95.25 90 LEU A O 1
ATOM 702 N N . TRP A 1 91 ? 2.703 5.438 11.560 1.00 96.69 91 TRP A N 1
ATOM 703 C CA . TRP A 1 91 ? 4.088 4.981 11.504 1.00 96.69 91 TRP A CA 1
ATOM 704 C C . TRP A 1 91 ? 4.386 4.216 10.206 1.00 96.69 91 TRP A C 1
ATOM 706 O O . TRP A 1 91 ? 5.463 4.373 9.625 1.00 96.69 91 TRP A O 1
ATOM 716 N N . ASP A 1 92 ? 3.427 3.415 9.742 1.00 98.06 92 ASP A N 1
ATOM 717 C CA . ASP A 1 92 ? 3.588 2.459 8.644 1.00 98.06 92 ASP A CA 1
ATOM 718 C C . ASP A 1 92 ? 2.283 2.359 7.844 1.00 98.06 92 ASP A C 1
ATOM 720 O O . ASP A 1 92 ? 1.220 2.047 8.396 1.00 98.06 92 ASP A O 1
ATOM 724 N N . VAL A 1 93 ? 2.364 2.668 6.549 1.00 98.38 93 VAL A N 1
ATOM 725 C CA . VAL A 1 93 ? 1.227 2.592 5.631 1.00 98.38 93 VAL A CA 1
ATOM 726 C C . VAL A 1 93 ? 1.557 1.757 4.407 1.00 98.38 93 VAL A C 1
ATOM 728 O O . VAL A 1 93 ? 2.619 1.897 3.801 1.00 98.38 93 VAL A O 1
ATOM 731 N N . ASP A 1 94 ? 0.593 0.947 3.995 1.00 98.62 94 ASP A N 1
ATOM 732 C CA . ASP A 1 94 ? 0.642 0.235 2.726 1.00 98.62 94 ASP A CA 1
ATOM 733 C C . ASP A 1 94 ? -0.694 0.419 2.017 1.00 98.62 94 ASP A C 1
ATOM 735 O O . ASP A 1 94 ? -1.729 -0.073 2.470 1.00 98.62 94 ASP A O 1
ATOM 739 N N . PHE A 1 95 ? -0.680 1.174 0.924 1.00 98.62 95 PHE A N 1
ATOM 740 C CA . PHE A 1 95 ? -1.855 1.435 0.104 1.00 98.62 95 PHE A CA 1
ATOM 741 C C . PHE A 1 95 ? -1.692 0.885 -1.318 1.00 98.62 95 PHE A C 1
ATOM 743 O O . PHE A 1 95 ? -2.273 1.417 -2.277 1.00 98.62 95 PHE A O 1
ATOM 750 N N . ARG A 1 96 ? -0.889 -0.173 -1.470 1.00 98.38 96 ARG A N 1
ATOM 751 C CA . ARG A 1 96 ? -0.602 -0.799 -2.761 1.00 98.38 96 ARG A CA 1
ATOM 752 C C . ARG A 1 96 ? -1.853 -1.306 -3.479 1.00 98.38 96 ARG A C 1
ATOM 754 O O . ARG A 1 96 ? -2.871 -1.630 -2.859 1.00 98.38 96 ARG A O 1
ATOM 761 N N . LEU A 1 97 ? -1.737 -1.425 -4.800 1.00 98.44 97 LEU A N 1
ATOM 762 C CA . LEU A 1 97 ? -2.710 -2.073 -5.687 1.00 98.44 97 LEU A CA 1
ATOM 763 C C . LEU A 1 97 ? -4.125 -1.486 -5.608 1.00 98.44 97 LEU A C 1
ATOM 765 O O . LEU A 1 97 ? -5.116 -2.185 -5.785 1.00 98.44 97 LEU A O 1
ATOM 769 N N . ASN A 1 98 ? -4.238 -0.191 -5.337 1.00 98.69 98 ASN A N 1
ATOM 770 C CA . ASN A 1 98 ? -5.493 0.530 -5.500 1.00 98.69 98 ASN A CA 1
ATOM 771 C C . ASN A 1 98 ? -5.515 1.217 -6.877 1.00 98.69 98 ASN A C 1
ATOM 773 O O . ASN A 1 98 ? -4.792 0.835 -7.795 1.00 98.69 98 ASN A O 1
ATOM 777 N N . ASN A 1 99 ? -6.372 2.219 -7.045 1.00 97.88 99 ASN A N 1
ATOM 778 C CA . ASN A 1 99 ? -6.522 2.973 -8.283 1.00 97.88 99 ASN A CA 1
ATOM 779 C C . ASN A 1 99 ? -6.204 4.464 -8.075 1.00 97.88 99 ASN A C 1
ATOM 781 O O . ASN A 1 99 ? -6.904 5.336 -8.596 1.00 97.88 99 ASN A O 1
ATOM 785 N N . PHE A 1 100 ? -5.184 4.776 -7.266 1.00 98.44 100 PHE A N 1
ATOM 786 C CA . PHE A 1 100 ? -4.795 6.163 -7.012 1.00 98.44 100 PHE A CA 1
ATOM 787 C C . PHE A 1 100 ? -4.084 6.769 -8.224 1.00 98.44 100 PHE A C 1
ATOM 789 O O . PHE A 1 100 ? -2.997 6.344 -8.604 1.00 98.44 100 PHE A O 1
ATOM 796 N N . THR A 1 101 ? -4.670 7.822 -8.787 1.00 98.00 101 THR A N 1
ATOM 797 C CA . THR A 1 101 ? -4.012 8.699 -9.774 1.00 98.00 101 THR A CA 1
ATOM 798 C C . THR A 1 101 ? -3.479 9.987 -9.142 1.00 98.00 101 THR A C 1
ATOM 800 O O . THR A 1 101 ? -2.725 10.725 -9.770 1.00 98.00 101 THR A O 1
ATOM 803 N N . THR A 1 102 ? -3.871 10.273 -7.897 1.00 97.00 102 THR A N 1
ATOM 804 C CA . THR A 1 102 ? -3.439 11.428 -7.105 1.00 97.00 102 THR A CA 1
ATOM 805 C C . THR A 1 102 ? -3.382 11.064 -5.625 1.00 97.00 102 THR A C 1
ATOM 807 O O . THR A 1 102 ? -4.109 10.183 -5.167 1.00 97.00 102 THR A O 1
ATOM 810 N N . LEU A 1 103 ? -2.583 11.806 -4.861 1.00 95.44 103 LEU A N 1
ATOM 811 C CA . LEU A 1 103 ? -2.622 11.820 -3.399 1.00 95.44 103 LEU A CA 1
ATOM 812 C C . LEU A 1 103 ? -3.129 13.177 -2.899 1.00 95.44 103 LEU A C 1
ATOM 814 O O . LEU A 1 103 ? -3.127 14.163 -3.640 1.00 95.44 103 LEU A O 1
ATOM 818 N N . SER A 1 104 ? -3.595 13.238 -1.649 1.00 92.50 104 SER A N 1
ATOM 819 C CA . SER A 1 104 ? -3.969 14.520 -1.043 1.00 92.50 104 SER A CA 1
ATOM 820 C C . SER A 1 104 ? -2.726 15.383 -0.798 1.00 92.50 104 SER A C 1
ATOM 822 O O . SER A 1 104 ? -1.611 14.877 -0.656 1.00 92.50 104 SER A O 1
ATOM 824 N N . LYS A 1 105 ? -2.923 16.705 -0.716 1.00 91.25 105 LYS A N 1
ATOM 825 C CA . LYS A 1 105 ? -1.838 17.686 -0.539 1.00 91.25 105 LYS A CA 1
ATOM 826 C C . LYS A 1 105 ? -0.910 17.362 0.638 1.00 91.25 105 LYS A C 1
ATOM 828 O O . LYS A 1 105 ? 0.276 17.659 0.567 1.00 91.25 105 LYS A O 1
ATOM 833 N N . ASP A 1 106 ? -1.430 16.743 1.693 1.00 90.31 106 ASP A N 1
ATOM 834 C CA . ASP A 1 106 ? -0.683 16.446 2.914 1.00 90.31 106 ASP A CA 1
ATOM 835 C C . ASP A 1 106 ? 0.460 15.452 2.661 1.00 90.31 106 ASP A C 1
ATOM 837 O O . ASP A 1 106 ? 1.521 15.575 3.269 1.00 90.31 106 ASP A O 1
ATOM 841 N N . TRP A 1 107 ? 0.285 14.527 1.713 1.00 92.19 107 TRP A N 1
ATOM 842 C CA . TRP A 1 107 ? 1.322 13.576 1.292 1.00 92.19 107 TRP A CA 1
ATOM 843 C C . TRP A 1 107 ? 2.401 14.219 0.417 1.00 92.19 107 TRP A C 1
ATOM 845 O O . TRP A 1 107 ? 3.530 13.738 0.369 1.00 92.19 107 TRP A O 1
ATOM 855 N N . LEU A 1 108 ? 2.053 15.302 -0.280 1.00 91.75 108 LEU A N 1
ATOM 856 C CA . LEU A 1 108 ? 2.922 15.979 -1.247 1.00 91.75 108 LEU A CA 1
ATOM 857 C C . LEU A 1 108 ? 3.636 17.198 -0.647 1.00 91.75 108 LEU A C 1
ATOM 859 O O . LEU A 1 108 ? 4.620 17.682 -1.205 1.00 91.75 108 LEU A O 1
ATOM 863 N N . THR A 1 109 ? 3.141 17.705 0.483 1.00 88.00 109 THR A N 1
ATOM 864 C CA . THR A 1 109 ? 3.674 18.899 1.139 1.00 88.00 109 THR A CA 1
ATOM 865 C C . THR A 1 109 ? 4.881 18.536 2.010 1.00 88.00 109 THR A C 1
ATOM 867 O O . THR A 1 109 ? 4.813 17.598 2.809 1.00 88.00 109 THR A O 1
ATOM 870 N N . PRO A 1 110 ? 5.995 19.284 1.914 1.00 79.69 110 PRO A N 1
ATOM 871 C CA . PRO A 1 110 ? 7.111 19.124 2.837 1.00 79.69 110 PRO A CA 1
ATOM 872 C C . PRO A 1 110 ? 6.677 19.405 4.284 1.00 79.69 110 PRO A C 1
ATOM 874 O O . PRO A 1 110 ? 5.959 20.365 4.547 1.00 79.69 110 PRO A O 1
ATOM 877 N N . ASN A 1 111 ? 7.183 18.624 5.242 1.00 80.25 111 ASN A N 1
ATOM 878 C CA . ASN A 1 111 ? 7.006 18.859 6.685 1.00 80.25 111 ASN A CA 1
ATOM 879 C C . ASN A 1 111 ? 5.553 18.858 7.196 1.00 80.25 111 ASN A C 1
ATOM 881 O O . ASN A 1 111 ? 5.248 19.523 8.188 1.00 80.25 111 ASN A O 1
ATOM 885 N N . THR A 1 112 ? 4.662 18.081 6.579 1.00 83.62 112 THR A N 1
ATOM 886 C CA . THR A 1 112 ? 3.340 17.793 7.151 1.00 83.62 112 THR A CA 1
ATOM 887 C C . THR A 1 112 ? 3.500 17.192 8.553 1.00 83.62 112 THR A C 1
ATOM 889 O O . THR A 1 112 ? 3.927 16.046 8.699 1.00 83.62 112 THR A O 1
ATOM 892 N N . LEU A 1 113 ? 3.178 17.977 9.591 1.00 85.19 113 LEU A N 1
ATOM 893 C CA . LEU A 1 113 ? 3.415 17.625 11.000 1.00 85.19 113 LEU A CA 1
ATOM 894 C C . LEU A 1 113 ? 2.755 16.307 11.403 1.00 85.19 113 LEU A C 1
ATOM 896 O O . LEU A 1 113 ? 3.308 15.563 12.208 1.00 85.19 113 LEU A O 1
ATOM 900 N N . SER A 1 114 ? 1.602 15.993 10.827 1.00 84.12 114 SER A N 1
ATOM 901 C CA . SER A 1 114 ? 0.903 14.749 11.123 1.00 84.12 114 SER A CA 1
ATOM 902 C C . SER A 1 114 ? 1.553 13.500 10.521 1.00 84.12 114 SER A C 1
ATOM 904 O O . SER A 1 114 ? 1.356 12.401 11.027 1.00 84.12 114 SER A O 1
ATOM 906 N N . LEU A 1 115 ? 2.412 13.665 9.512 1.00 90.56 115 LEU A N 1
ATOM 907 C CA . LEU A 1 115 ? 3.260 12.613 8.943 1.00 90.56 115 LEU A CA 1
ATOM 908 C C . LEU A 1 115 ? 4.693 12.674 9.506 1.00 90.56 115 LEU A C 1
ATOM 910 O O . LEU A 1 115 ? 5.659 12.242 8.867 1.00 90.56 115 LEU A O 1
ATOM 914 N N . SER A 1 116 ? 4.877 13.270 10.687 1.00 90.88 116 SER A N 1
ATOM 915 C CA . SER A 1 116 ? 6.192 13.375 11.337 1.00 90.88 116 SER A CA 1
ATOM 916 C C . SER A 1 116 ? 6.728 12.024 11.820 1.00 90.88 116 SER A C 1
ATOM 918 O O . SER A 1 116 ? 7.940 11.809 11.782 1.00 90.88 116 SER A O 1
ATOM 920 N N . HIS A 1 117 ? 5.832 11.110 12.201 1.00 93.12 117 HIS A N 1
ATOM 921 C CA . HIS A 1 117 ? 6.160 9.779 12.719 1.00 93.12 117 HIS A CA 1
ATOM 922 C C . HIS A 1 117 ? 6.339 8.712 11.634 1.00 93.12 117 HIS A C 1
ATOM 924 O O . HIS A 1 117 ? 6.971 7.694 11.903 1.00 93.12 117 HIS A O 1
ATOM 930 N N . LEU A 1 118 ? 5.840 8.957 10.420 1.00 95.94 118 LEU A N 1
ATOM 931 C CA . LEU A 1 118 ? 5.851 7.991 9.325 1.00 95.94 118 LEU A CA 1
ATOM 932 C C . LEU A 1 118 ? 7.280 7.544 8.979 1.00 95.94 118 L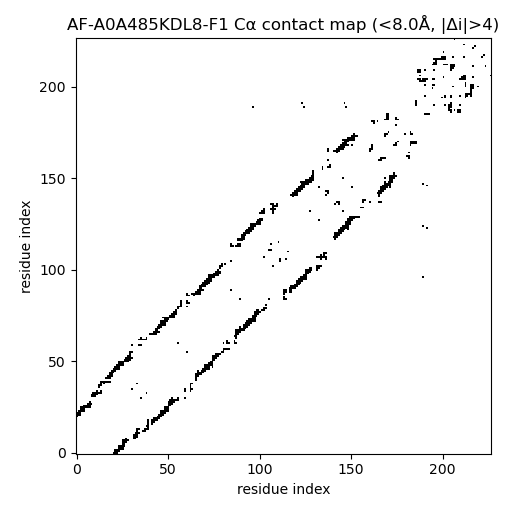EU A C 1
ATOM 934 O O . LEU A 1 118 ? 8.178 8.380 8.846 1.00 95.94 118 LEU A O 1
ATOM 938 N N . LYS A 1 119 ? 7.482 6.232 8.818 1.00 96.31 119 LYS A N 1
ATOM 939 C CA . LYS A 1 119 ? 8.770 5.624 8.434 1.00 96.31 119 LYS A CA 1
ATOM 940 C C . LYS A 1 119 ? 8.726 4.825 7.152 1.00 96.31 119 LYS A C 1
ATOM 942 O O . LYS A 1 119 ? 9.745 4.764 6.467 1.00 96.31 119 LYS A O 1
ATOM 947 N N . VAL A 1 120 ? 7.580 4.228 6.847 1.00 97.12 120 VAL A N 1
ATOM 948 C CA . VAL A 1 120 ? 7.398 3.383 5.669 1.00 97.12 120 VAL A CA 1
ATOM 949 C C . VAL A 1 120 ? 6.080 3.746 5.004 1.00 97.12 120 VAL A C 1
ATOM 951 O O . VAL A 1 120 ? 5.072 3.936 5.689 1.00 97.12 120 VAL A O 1
ATOM 954 N N . ALA A 1 121 ? 6.106 3.874 3.681 1.00 97.38 121 ALA A N 1
ATOM 955 C CA . ALA A 1 121 ? 4.920 4.109 2.876 1.00 97.38 121 ALA A CA 1
ATOM 956 C C . ALA A 1 121 ? 4.996 3.348 1.551 1.00 97.38 121 ALA A C 1
ATOM 958 O O . ALA A 1 121 ? 5.894 3.585 0.749 1.00 97.38 121 ALA A O 1
ATOM 959 N N . SER A 1 122 ? 4.030 2.477 1.286 1.00 98.06 122 SER A N 1
ATOM 960 C CA . SER A 1 122 ? 3.891 1.837 -0.023 1.00 98.06 122 SER A CA 1
ATOM 961 C C . SER A 1 122 ? 2.699 2.408 -0.784 1.00 98.06 122 SER A C 1
ATOM 963 O O . SER A 1 122 ? 1.586 2.493 -0.260 1.00 98.06 122 SER A O 1
ATOM 965 N N . PHE A 1 123 ? 2.940 2.781 -2.039 1.00 98.19 123 PHE A N 1
ATOM 966 C CA . PHE A 1 123 ? 1.911 3.132 -3.023 1.00 98.19 123 PHE A CA 1
ATOM 967 C C . PHE A 1 123 ? 2.029 2.270 -4.282 1.00 98.19 123 PHE A C 1
ATOM 969 O O . PHE A 1 123 ? 1.478 2.618 -5.329 1.00 98.19 123 PHE A O 1
ATOM 976 N N . ALA A 1 124 ? 2.750 1.156 -4.189 1.00 98.44 124 ALA A N 1
ATOM 977 C CA . ALA A 1 124 ? 3.104 0.328 -5.324 1.00 98.44 124 ALA A CA 1
ATOM 978 C C . ALA A 1 124 ? 1.865 -0.168 -6.099 1.00 98.44 124 ALA A C 1
ATOM 980 O O . ALA A 1 124 ? 0.798 -0.404 -5.528 1.00 98.44 124 ALA A O 1
ATOM 981 N N . GLY A 1 125 ? 1.973 -0.285 -7.421 1.00 98.19 125 GLY A N 1
ATOM 982 C CA . GLY A 1 125 ? 0.901 -0.748 -8.305 1.00 98.19 125 GLY A CA 1
ATOM 983 C C . GLY A 1 125 ? -0.304 0.191 -8.415 1.00 98.19 125 GLY A C 1
ATOM 984 O O . GLY A 1 125 ? -1.368 -0.245 -8.845 1.00 98.19 125 GLY A O 1
ATOM 985 N N . ASN A 1 126 ? -0.168 1.458 -8.013 1.00 98.69 126 ASN A N 1
ATOM 986 C CA . ASN A 1 126 ? -1.154 2.498 -8.303 1.00 98.69 126 ASN A CA 1
ATOM 987 C C . ASN A 1 126 ? -0.741 3.300 -9.549 1.00 98.69 126 ASN A C 1
ATOM 989 O O . ASN A 1 126 ? 0.448 3.559 -9.727 1.00 98.69 126 ASN A O 1
ATOM 993 N N . PRO A 1 127 ? -1.682 3.803 -10.368 1.00 98.00 127 PRO A N 1
ATOM 994 C CA . PRO A 1 127 ? -1.382 4.588 -11.571 1.00 98.00 127 PRO A CA 1
ATOM 995 C C . PRO A 1 127 ? -0.925 6.038 -11.280 1.00 98.00 127 PRO A C 1
ATOM 997 O O . PRO A 1 127 ? -1.342 6.978 -11.961 1.00 98.00 127 PRO A O 1
ATOM 1000 N N . LEU A 1 128 ? -0.064 6.241 -10.277 1.00 97.69 128 LEU A N 1
ATOM 1001 C CA . LEU A 1 128 ? 0.449 7.547 -9.861 1.00 97.69 128 LEU A CA 1
ATOM 1002 C C . LEU A 1 128 ? 1.514 8.069 -10.845 1.00 97.69 128 LEU A C 1
ATOM 1004 O O . LEU A 1 128 ? 2.528 7.395 -11.033 1.00 97.69 128 LEU A O 1
ATOM 1008 N N . PRO A 1 129 ? 1.329 9.255 -11.457 1.00 96.50 129 PRO A N 1
ATOM 1009 C CA . PRO A 1 129 ? 2.365 9.914 -12.254 1.00 96.50 129 PRO A CA 1
ATOM 1010 C C . PRO A 1 129 ? 3.395 10.654 -11.382 1.00 96.50 129 PRO A C 1
ATOM 1012 O O . PRO A 1 129 ? 3.175 10.888 -10.192 1.00 96.50 129 PRO A O 1
ATOM 1015 N N . ASP A 1 130 ? 4.474 11.134 -12.005 1.00 94.25 130 ASP A N 1
ATOM 1016 C CA . ASP A 1 130 ? 5.578 11.869 -11.363 1.00 94.25 130 ASP A CA 1
ATOM 1017 C C . ASP A 1 130 ? 5.140 13.030 -10.448 1.00 94.25 130 ASP A C 1
ATOM 1019 O O . ASP A 1 130 ? 5.747 13.260 -9.402 1.00 94.25 130 ASP A O 1
ATOM 1023 N N . ALA A 1 131 ? 4.076 13.754 -10.813 1.00 92.94 131 ALA A N 1
ATOM 1024 C CA . ALA A 1 131 ? 3.559 14.894 -10.046 1.00 92.94 131 ALA A CA 1
ATOM 1025 C C . ALA A 1 131 ? 2.712 14.498 -8.818 1.00 92.94 131 ALA A C 1
ATOM 1027 O O . ALA A 1 131 ? 2.390 15.355 -7.995 1.00 92.94 131 ALA A O 1
ATOM 1028 N N . ALA A 1 132 ? 2.319 13.227 -8.713 1.00 95.19 132 ALA A N 1
ATOM 1029 C CA . ALA A 1 132 ? 1.382 12.728 -7.709 1.00 95.19 132 ALA A CA 1
ATOM 1030 C C . ALA A 1 132 ? 2.031 11.834 -6.646 1.00 95.19 132 ALA A C 1
ATOM 1032 O O . ALA A 1 132 ? 1.360 11.449 -5.688 1.00 95.19 132 ALA A O 1
ATOM 1033 N N . VAL A 1 133 ? 3.308 11.486 -6.805 1.00 94.19 133 VAL A N 1
ATOM 1034 C CA . VAL A 1 133 ? 4.041 10.687 -5.820 1.00 94.19 133 VAL A CA 1
ATOM 1035 C C . VAL A 1 133 ? 4.702 11.582 -4.758 1.00 94.19 133 VAL A C 1
ATOM 1037 O O . VAL A 1 133 ? 5.079 12.725 -5.036 1.00 94.19 133 VAL A O 1
ATOM 1040 N N . PRO A 1 134 ? 4.866 11.094 -3.518 1.00 92.69 134 PRO A N 1
ATOM 1041 C CA . PRO A 1 134 ? 5.290 11.920 -2.394 1.00 92.69 134 PRO A CA 1
ATOM 1042 C C . PRO A 1 134 ? 6.821 12.037 -2.287 1.00 92.69 134 PRO A C 1
ATOM 1044 O O . PRO A 1 134 ? 7.423 11.633 -1.291 1.00 92.69 134 PRO A O 1
ATOM 1047 N N . TRP A 1 135 ? 7.478 12.635 -3.288 1.00 91.38 135 TRP A N 1
ATOM 1048 C CA . TRP A 1 135 ? 8.946 12.799 -3.321 1.00 91.38 135 TRP A CA 1
ATOM 1049 C C . TRP A 1 135 ? 9.529 13.469 -2.069 1.00 91.38 135 TRP A C 1
ATOM 1051 O O . TRP A 1 135 ? 10.635 13.156 -1.634 1.00 91.38 135 TRP A O 1
ATOM 1061 N N . GLN A 1 136 ? 8.769 14.370 -1.449 1.00 88.00 136 GLN A N 1
ATOM 1062 C CA . GLN A 1 136 ? 9.176 15.075 -0.232 1.00 88.00 136 GLN A CA 1
ATOM 1063 C C . GLN A 1 136 ? 9.285 14.146 0.985 1.00 88.00 136 GLN A C 1
ATOM 1065 O O . GLN A 1 136 ? 10.100 14.385 1.876 1.00 88.00 136 GLN A O 1
ATOM 1070 N N . LEU A 1 137 ? 8.500 13.065 1.028 1.00 89.56 137 LEU A N 1
ATOM 1071 C CA . LEU A 1 137 ? 8.640 12.045 2.065 1.00 89.56 137 LEU A CA 1
ATOM 1072 C C . LEU A 1 137 ? 9.956 11.273 1.886 1.00 89.56 137 LEU A C 1
ATOM 1074 O O . LEU A 1 137 ? 10.662 11.049 2.868 1.00 89.56 137 LEU A O 1
ATOM 1078 N N . ALA A 1 138 ? 10.345 10.969 0.643 1.00 87.56 138 ALA A N 1
ATOM 1079 C CA . ALA A 1 138 ? 11.608 10.288 0.352 1.00 87.56 138 ALA A CA 1
ATOM 1080 C C . ALA A 1 138 ? 12.823 11.111 0.809 1.00 87.56 138 ALA A C 1
ATOM 1082 O O . ALA A 1 138 ? 13.745 10.582 1.426 1.00 87.56 138 ALA A O 1
ATOM 1083 N N . GLN A 1 139 ? 12.793 12.430 0.596 1.00 87.00 139 GLN A N 1
ATOM 1084 C CA . GLN A 1 139 ? 13.849 13.341 1.058 1.00 87.00 139 GLN A CA 1
ATOM 1085 C C . GLN A 1 139 ? 14.009 13.373 2.588 1.00 87.00 139 GLN A C 1
ATOM 1087 O O . GLN A 1 139 ? 15.076 13.720 3.091 1.00 87.00 139 GLN A O 1
ATOM 1092 N N . ARG A 1 140 ? 12.967 13.000 3.343 1.00 88.44 140 ARG A N 1
ATOM 1093 C CA . ARG A 1 140 ? 13.004 12.889 4.811 1.00 88.44 140 ARG A CA 1
ATOM 1094 C C . ARG A 1 140 ? 13.553 11.542 5.302 1.00 88.44 140 ARG A C 1
ATOM 1096 O O . ARG A 1 140 ? 13.571 11.312 6.510 1.00 88.44 140 ARG A O 1
ATOM 1103 N N . GLY A 1 141 ? 13.984 10.663 4.395 1.00 89.88 141 GLY A N 1
ATOM 1104 C CA . GLY A 1 141 ? 14.496 9.330 4.722 1.00 89.88 141 GLY A CA 1
ATOM 1105 C C . GLY A 1 141 ? 13.405 8.305 5.040 1.00 89.88 141 GLY A C 1
ATOM 1106 O O . GLY A 1 141 ? 13.688 7.301 5.688 1.00 89.88 141 GLY A O 1
ATOM 1107 N N . ILE A 1 142 ? 12.160 8.562 4.627 1.00 93.00 142 ILE A N 1
ATOM 1108 C CA . ILE A 1 142 ? 11.071 7.579 4.695 1.00 93.00 142 ILE A CA 1
ATOM 1109 C C . ILE A 1 142 ? 11.329 6.527 3.615 1.00 93.00 142 ILE A C 1
ATOM 1111 O O . ILE A 1 142 ? 11.677 6.881 2.489 1.00 93.00 142 ILE A O 1
ATOM 1115 N N . LEU A 1 143 ? 11.160 5.250 3.960 1.00 96.06 143 LEU A N 1
ATOM 1116 C CA . LEU A 1 143 ? 11.210 4.160 2.989 1.00 96.06 143 LEU A CA 1
ATOM 1117 C C . LEU A 1 143 ? 9.927 4.184 2.160 1.00 96.06 143 LEU A C 1
ATOM 1119 O O . LEU A 1 143 ? 8.835 4.091 2.724 1.00 96.06 143 LEU A O 1
ATOM 1123 N N . ILE A 1 144 ? 10.055 4.334 0.843 1.00 96.31 144 ILE A N 1
ATOM 1124 C CA . ILE A 1 144 ? 8.910 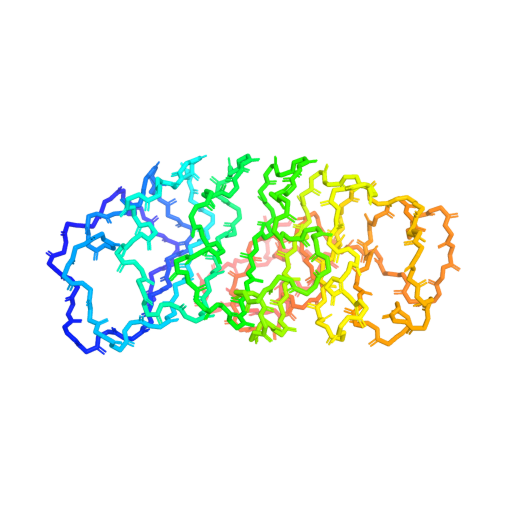4.435 -0.062 1.00 96.31 144 ILE A CA 1
ATOM 1125 C C . ILE A 1 144 ? 8.998 3.394 -1.164 1.00 96.31 144 ILE A C 1
ATOM 1127 O O . ILE A 1 144 ? 9.979 3.341 -1.906 1.00 96.31 144 ILE A O 1
ATOM 1131 N N . ASP A 1 145 ? 7.934 2.614 -1.310 1.00 97.75 145 ASP A N 1
ATOM 1132 C CA . ASP A 1 145 ? 7.757 1.737 -2.460 1.00 97.75 145 ASP A CA 1
ATOM 1133 C C . ASP A 1 145 ? 6.776 2.365 -3.462 1.00 97.75 145 ASP A C 1
ATOM 1135 O O . ASP A 1 145 ? 5.612 2.635 -3.147 1.00 97.75 145 ASP A O 1
ATOM 1139 N N . LEU A 1 146 ? 7.281 2.636 -4.665 1.00 97.44 146 LEU A N 1
ATOM 1140 C CA . LEU A 1 146 ? 6.561 3.182 -5.815 1.00 97.44 146 LEU A CA 1
ATOM 1141 C C . LEU A 1 146 ? 6.629 2.219 -7.012 1.00 97.44 146 LEU A C 1
ATOM 1143 O O . LEU A 1 146 ? 6.434 2.638 -8.156 1.00 97.44 146 LEU A O 1
ATOM 1147 N N . SER A 1 147 ? 6.925 0.942 -6.773 1.00 97.88 147 SER A N 1
ATOM 1148 C CA . SER A 1 147 ? 7.028 -0.066 -7.829 1.00 97.88 147 SER A CA 1
ATOM 1149 C C . SER A 1 147 ? 5.726 -0.172 -8.623 1.00 97.88 147 SER A C 1
ATOM 1151 O O . SER A 1 147 ? 4.642 -0.049 -8.054 1.00 97.88 147 SER A O 1
ATOM 1153 N N . GLY A 1 148 ? 5.799 -0.384 -9.936 1.00 97.00 148 GLY A N 1
ATOM 1154 C CA . GLY A 1 148 ? 4.622 -0.514 -10.803 1.00 97.00 148 GLY A CA 1
ATOM 1155 C C . GLY A 1 148 ? 3.715 0.726 -10.853 1.00 97.00 148 GLY A C 1
ATOM 1156 O O . GLY A 1 148 ? 2.531 0.605 -11.162 1.00 97.00 148 GLY A O 1
ATOM 1157 N N . THR A 1 149 ? 4.232 1.907 -10.499 1.00 97.94 149 THR A N 1
ATOM 1158 C CA . THR A 1 149 ? 3.556 3.197 -10.723 1.00 97.94 149 THR A CA 1
ATOM 1159 C C . THR A 1 149 ? 3.903 3.786 -12.097 1.00 97.94 149 THR A C 1
ATOM 1161 O O . THR A 1 149 ? 4.749 3.261 -12.818 1.00 97.94 149 THR A O 1
ATOM 1164 N N . ASN A 1 150 ? 3.289 4.917 -12.464 1.00 97.38 150 ASN A N 1
ATOM 1165 C CA . ASN A 1 150 ? 3.526 5.608 -13.740 1.00 97.38 150 ASN A CA 1
ATOM 1166 C C . ASN A 1 150 ? 4.661 6.648 -13.661 1.00 97.38 150 ASN A C 1
ATOM 1168 O O . ASN A 1 150 ? 4.656 7.632 -14.403 1.00 97.38 150 ASN A O 1
ATOM 1172 N N . VAL A 1 151 ? 5.617 6.464 -12.749 1.00 95.56 151 VAL A N 1
ATOM 1173 C CA . VAL A 1 151 ? 6.788 7.340 -12.615 1.00 95.56 151 VAL A CA 1
ATOM 1174 C C . VAL A 1 151 ? 7.746 7.122 -13.785 1.00 95.56 151 VAL A C 1
ATOM 1176 O O . VAL A 1 151 ? 8.189 6.004 -14.043 1.00 95.56 151 VAL A O 1
ATOM 1179 N N . SER A 1 152 ? 8.104 8.203 -14.471 1.00 94.38 152 SER A N 1
ATOM 1180 C CA . SER A 1 152 ? 8.963 8.165 -15.665 1.00 94.38 152 SER A CA 1
ATOM 1181 C C . SER A 1 152 ? 10.220 9.018 -15.523 1.00 94.38 152 SER A C 1
ATOM 1183 O O . SER A 1 152 ? 11.295 8.652 -15.995 1.00 94.38 152 SER A O 1
ATOM 1185 N N . THR A 1 153 ? 10.114 10.136 -14.814 1.00 91.44 153 THR A N 1
ATOM 1186 C CA . THR A 1 153 ? 11.186 11.108 -14.625 1.00 91.44 153 THR A CA 1
ATOM 1187 C C . THR A 1 153 ? 11.202 11.561 -13.166 1.00 91.44 153 THR A C 1
ATOM 1189 O O . THR A 1 153 ? 10.690 12.640 -12.859 1.00 91.44 153 THR A O 1
ATOM 1192 N N . PRO A 1 154 ? 11.799 10.776 -12.248 1.00 88.31 154 PRO A N 1
ATOM 1193 C CA . PRO A 1 154 ? 11.963 11.173 -10.858 1.00 88.31 154 PRO A CA 1
ATOM 1194 C C . PRO A 1 154 ? 12.724 12.499 -10.770 1.00 88.31 154 PRO A C 1
ATOM 1196 O O . PRO A 1 154 ? 13.939 12.562 -10.960 1.00 88.31 154 PRO A O 1
ATOM 1199 N N . THR A 1 155 ? 12.008 13.589 -10.514 1.00 79.50 155 THR A N 1
ATOM 1200 C CA . THR A 1 155 ? 12.607 14.913 -10.338 1.00 79.50 155 THR A CA 1
ATOM 1201 C C . THR A 1 155 ? 12.850 15.196 -8.865 1.00 79.50 155 THR A C 1
ATOM 1203 O O . THR A 1 155 ? 12.096 14.755 -8.001 1.00 79.50 155 THR A O 1
ATOM 1206 N N . SER A 1 156 ? 13.860 16.017 -8.578 1.00 76.31 156 SER A N 1
ATOM 1207 C CA . SER A 1 156 ? 14.052 16.616 -7.251 1.00 76.31 156 SER A CA 1
ATOM 1208 C C . SER A 1 156 ? 14.382 15.629 -6.126 1.00 76.31 156 SER A C 1
ATOM 1210 O O . SER A 1 156 ? 14.169 15.954 -4.964 1.00 76.31 156 SER A O 1
ATOM 1212 N N . VAL A 1 157 ? 14.946 14.461 -6.424 1.00 84.94 157 VAL A N 1
ATOM 1213 C CA . VAL A 1 157 ? 15.452 13.522 -5.412 1.00 84.94 157 VAL A CA 1
ATOM 1214 C C . VAL A 1 157 ? 16.880 13.092 -5.736 1.00 84.94 157 VAL A C 1
ATOM 1216 O O . VAL A 1 157 ? 17.269 13.050 -6.900 1.00 84.94 157 VAL A O 1
ATOM 1219 N N . ASP A 1 158 ? 17.675 12.818 -4.702 1.00 89.50 158 ASP A N 1
ATOM 1220 C CA . ASP A 1 158 ? 19.042 12.317 -4.860 1.00 89.50 158 ASP A CA 1
ATOM 1221 C C . ASP A 1 158 ? 19.006 10.880 -5.418 1.00 89.50 158 ASP A C 1
ATOM 1223 O O . ASP A 1 158 ? 18.467 10.002 -4.744 1.00 89.50 158 ASP A O 1
ATOM 1227 N N . PRO A 1 159 ? 19.593 10.588 -6.597 1.00 86.62 159 PRO A N 1
ATOM 1228 C CA . PRO A 1 159 ? 19.582 9.244 -7.177 1.00 86.62 159 PRO A CA 1
ATOM 1229 C C . PRO A 1 159 ? 20.171 8.144 -6.277 1.00 86.62 159 PRO A C 1
ATOM 1231 O O . PRO A 1 159 ? 19.861 6.963 -6.460 1.00 86.62 159 PRO A O 1
ATOM 1234 N N . THR A 1 160 ? 21.003 8.491 -5.287 1.00 90.56 160 THR A N 1
ATOM 1235 C CA . THR A 1 160 ? 21.559 7.512 -4.336 1.00 90.56 160 THR A CA 1
ATOM 1236 C C . THR A 1 160 ? 20.480 6.816 -3.493 1.00 90.56 160 THR A C 1
ATOM 1238 O O . THR A 1 160 ? 20.680 5.679 -3.044 1.00 90.56 160 THR A O 1
ATOM 1241 N N . ILE A 1 161 ? 19.303 7.434 -3.326 1.00 93.06 161 ILE A N 1
ATOM 1242 C CA . ILE A 1 161 ? 18.181 6.831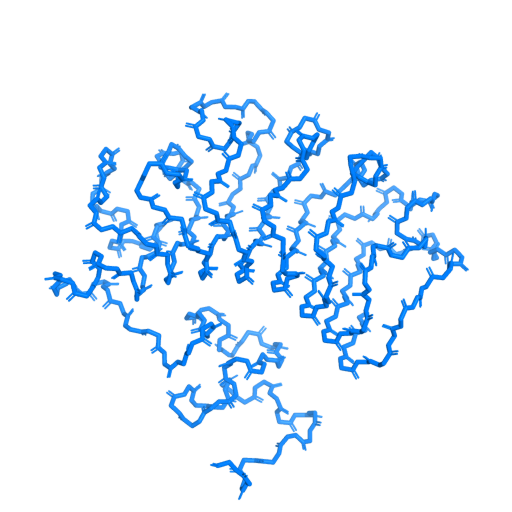 -2.591 1.00 93.06 161 ILE A CA 1
ATOM 1243 C C . ILE A 1 161 ? 17.566 5.639 -3.339 1.00 93.06 161 ILE A C 1
ATOM 1245 O O . ILE A 1 161 ? 17.009 4.746 -2.702 1.00 93.06 161 ILE A O 1
ATOM 1249 N N . PHE A 1 162 ? 17.716 5.583 -4.668 1.00 93.62 162 PHE A N 1
ATOM 1250 C CA . PHE A 1 162 ? 17.280 4.444 -5.482 1.00 93.62 162 PHE A CA 1
ATOM 1251 C C . PHE A 1 162 ? 18.244 3.267 -5.337 1.00 93.62 162 PHE A C 1
ATOM 1253 O O . PHE A 1 162 ? 17.835 2.132 -5.094 1.00 93.62 162 PHE A O 1
ATOM 1260 N N . ALA A 1 163 ? 19.550 3.545 -5.402 1.00 92.12 163 ALA A N 1
ATOM 1261 C CA . ALA A 1 163 ? 20.585 2.528 -5.226 1.00 92.12 163 ALA A CA 1
ATOM 1262 C C . ALA A 1 163 ? 20.539 1.890 -3.827 1.00 92.12 163 ALA A C 1
ATOM 1264 O O . ALA A 1 163 ? 20.722 0.682 -3.690 1.00 92.12 163 ALA A O 1
ATOM 1265 N N . SER A 1 164 ? 20.242 2.689 -2.797 1.00 93.38 164 SER A N 1
ATOM 1266 C CA . SER A 1 164 ? 20.068 2.214 -1.416 1.00 93.38 164 SER A CA 1
ATOM 1267 C C . SER A 1 164 ? 18.681 1.631 -1.116 1.00 93.38 164 SER A C 1
ATOM 1269 O O . SER A 1 164 ? 18.455 1.179 0.003 1.00 93.38 164 SER A O 1
ATOM 1271 N N . ARG A 1 165 ? 17.764 1.623 -2.096 1.00 94.44 165 ARG A N 1
ATOM 1272 C CA . ARG A 1 165 ? 16.368 1.161 -1.972 1.00 94.44 165 ARG A CA 1
ATOM 1273 C C . ARG A 1 165 ? 15.536 1.883 -0.909 1.00 94.44 165 ARG A C 1
ATOM 1275 O O . ARG A 1 165 ? 14.523 1.351 -0.467 1.00 94.44 165 ARG A O 1
ATOM 1282 N N . HIS A 1 166 ? 15.922 3.101 -0.530 1.00 94.44 166 HIS A N 1
ATOM 1283 C CA . HIS A 1 166 ? 15.037 3.968 0.254 1.00 94.44 166 HIS A CA 1
ATOM 1284 C C . HIS A 1 166 ? 13.826 4.401 -0.569 1.00 94.44 166 HIS A C 1
ATOM 1286 O O . HIS A 1 166 ? 12.748 4.582 -0.016 1.00 94.44 166 HIS A O 1
ATOM 1292 N N . VAL A 1 167 ? 13.998 4.529 -1.888 1.00 96.06 167 VAL A N 1
ATOM 1293 C CA . VAL A 1 167 ? 12.886 4.586 -2.834 1.00 96.06 167 VAL A CA 1
ATOM 1294 C C . VAL A 1 167 ? 13.020 3.443 -3.828 1.00 96.06 167 VAL A C 1
ATOM 1296 O O . VAL A 1 167 ? 14.057 3.296 -4.477 1.00 96.06 167 VAL A O 1
ATOM 1299 N N . VAL A 1 168 ? 11.968 2.642 -3.943 1.00 96.50 168 VAL A N 1
ATOM 1300 C CA . VAL A 1 168 ? 11.877 1.509 -4.868 1.00 96.50 168 VAL A CA 1
ATOM 1301 C C . VAL A 1 168 ? 11.003 1.924 -6.053 1.00 96.50 168 VAL A C 1
ATOM 1303 O O . VAL A 1 168 ? 9.893 2.410 -5.861 1.00 96.50 168 VAL A O 1
ATOM 1306 N N . LEU A 1 169 ? 11.525 1.776 -7.274 1.00 96.25 169 LEU A N 1
ATOM 1307 C CA . LEU A 1 169 ? 10.866 2.155 -8.537 1.00 96.25 169 LEU A CA 1
ATOM 1308 C C . LEU A 1 169 ? 10.752 0.964 -9.497 1.00 96.25 169 LEU A C 1
ATOM 1310 O O . LEU A 1 169 ? 10.696 1.143 -10.713 1.00 96.25 169 LEU A O 1
ATOM 1314 N N . ASP A 1 170 ? 10.773 -0.251 -8.958 1.00 96.38 170 ASP A N 1
ATOM 1315 C CA . ASP A 1 170 ? 10.788 -1.473 -9.755 1.00 96.38 170 ASP A CA 1
ATOM 1316 C C . ASP A 1 170 ? 9.579 -1.508 -10.699 1.00 96.38 170 ASP A C 1
ATOM 1318 O O . ASP A 1 170 ? 8.474 -1.126 -10.322 1.00 96.38 170 ASP A O 1
ATOM 1322 N N . ASP A 1 171 ? 9.801 -1.907 -11.952 1.00 95.44 171 ASP A N 1
ATOM 1323 C CA . ASP A 1 171 ? 8.747 -2.023 -12.977 1.00 95.44 171 ASP A CA 1
ATOM 1324 C C . ASP A 1 171 ? 7.943 -0.730 -13.263 1.00 95.44 171 ASP A C 1
ATOM 1326 O O . ASP A 1 171 ? 6.810 -0.767 -13.733 1.00 95.44 171 ASP A O 1
ATOM 1330 N N . THR A 1 172 ? 8.528 0.440 -12.989 1.00 96.44 172 THR A N 1
ATOM 1331 C CA . THR A 1 172 ? 8.020 1.747 -13.455 1.00 96.44 172 THR A CA 1
ATOM 1332 C C . THR A 1 172 ? 8.573 2.090 -14.845 1.00 96.44 172 THR A C 1
ATOM 1334 O O . THR A 1 172 ? 9.648 1.593 -15.198 1.00 96.44 172 THR A O 1
ATOM 1337 N N . PRO A 1 173 ? 7.940 2.997 -15.622 1.00 96.00 173 PRO A N 1
ATOM 1338 C CA . PRO A 1 173 ? 8.525 3.517 -16.863 1.00 96.00 173 PRO A CA 1
ATOM 1339 C C . PRO A 1 173 ? 9.980 3.988 -16.710 1.00 96.00 173 PRO A C 1
ATOM 1341 O O . PRO A 1 173 ? 10.822 3.658 -17.540 1.00 96.00 173 PRO A O 1
ATOM 1344 N N . TYR A 1 174 ? 10.320 4.647 -15.594 1.00 94.25 174 TYR A N 1
ATOM 1345 C CA . TYR A 1 174 ? 11.700 5.045 -15.284 1.00 94.25 174 TYR A CA 1
ATOM 1346 C C . TYR A 1 174 ? 12.688 3.865 -15.285 1.00 94.25 174 TYR A C 1
ATOM 1348 O O . TYR A 1 174 ? 13.807 3.982 -15.792 1.00 94.25 174 TYR A O 1
ATOM 1356 N N . CYS A 1 175 ? 12.280 2.727 -14.721 1.00 94.12 175 CYS A N 1
ATOM 1357 C CA . CYS A 1 175 ? 13.105 1.525 -14.633 1.00 94.12 175 CYS A CA 1
ATOM 1358 C C . CYS A 1 175 ? 13.076 0.642 -15.888 1.00 94.12 175 CYS A C 1
ATOM 1360 O O . CYS A 1 175 ? 13.937 -0.228 -16.029 1.00 94.12 175 CYS A O 1
ATOM 1362 N N . VAL A 1 176 ? 12.122 0.866 -16.793 1.00 89.44 176 VAL A N 1
ATOM 1363 C CA . VAL A 1 176 ? 12.053 0.199 -18.102 1.00 89.44 176 VAL A CA 1
ATOM 1364 C C . VAL A 1 176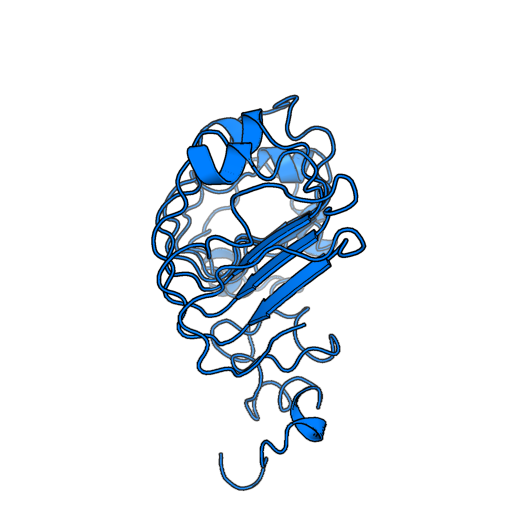 ? 12.885 0.951 -19.142 1.00 89.44 176 VAL A C 1
ATOM 1366 O O . VAL A 1 176 ? 13.601 0.327 -19.925 1.00 89.44 176 VAL A O 1
ATOM 1369 N N . ASP A 1 177 ? 12.835 2.284 -19.124 1.00 84.12 177 ASP A N 1
ATOM 1370 C CA . ASP A 1 177 ? 13.493 3.127 -20.126 1.00 84.12 177 ASP A CA 1
ATOM 1371 C C . ASP A 1 177 ? 15.009 3.241 -19.904 1.00 84.12 177 ASP A C 1
ATOM 1373 O O . ASP A 1 177 ? 15.774 3.396 -20.861 1.00 84.12 177 ASP A O 1
ATOM 1377 N N . ILE A 1 178 ? 15.467 3.154 -18.648 1.00 78.12 178 ILE A N 1
ATOM 1378 C CA . ILE A 1 178 ? 16.885 3.246 -18.290 1.00 78.12 178 ILE A CA 1
ATOM 1379 C C . ILE A 1 178 ? 17.304 2.008 -17.498 1.00 78.12 178 ILE A C 1
ATOM 1381 O O . ILE A 1 178 ? 16.841 1.773 -16.382 1.00 78.12 178 ILE A O 1
ATOM 1385 N N . ILE A 1 179 ? 18.261 1.252 -18.044 1.00 77.38 179 ILE A N 1
ATOM 1386 C CA . ILE A 1 179 ? 18.833 0.077 -17.376 1.00 77.38 179 ILE A CA 1
ATOM 1387 C C . ILE A 1 179 ? 19.764 0.540 -16.249 1.00 77.38 179 ILE A C 1
ATOM 1389 O O . ILE A 1 179 ? 20.977 0.680 -16.425 1.00 77.38 179 ILE A O 1
ATOM 1393 N N . HIS A 1 180 ? 19.191 0.769 -15.072 1.00 86.19 180 HIS A N 1
ATOM 1394 C CA . HIS A 1 180 ? 19.946 0.925 -13.836 1.00 86.19 180 HIS A CA 1
ATOM 1395 C C . HIS A 1 180 ? 20.093 -0.425 -13.132 1.00 86.19 180 HIS A C 1
ATOM 1397 O O . HIS A 1 180 ? 19.147 -1.203 -13.064 1.00 86.19 180 HIS A O 1
ATOM 1403 N N . SER A 1 181 ? 21.251 -0.690 -12.523 1.00 89.69 181 SER A N 1
ATOM 1404 C CA . SER A 1 181 ? 21.489 -1.937 -11.774 1.00 89.69 181 SER A CA 1
ATOM 1405 C C . SER A 1 181 ? 20.559 -2.126 -10.570 1.00 89.69 181 SER A C 1
ATOM 1407 O O . SER A 1 181 ? 20.378 -3.246 -10.098 1.00 89.69 181 SER A O 1
ATOM 1409 N N . PHE A 1 182 ? 19.978 -1.037 -10.058 1.00 91.19 182 PHE A N 1
ATOM 1410 C CA . PHE A 1 182 ? 18.991 -1.069 -8.984 1.00 91.19 182 PHE A CA 1
ATOM 1411 C C . PHE A 1 182 ? 17.553 -1.251 -9.489 1.00 91.19 182 PHE A C 1
ATOM 1413 O O . PHE A 1 182 ? 16.676 -1.497 -8.670 1.00 91.19 182 PHE A O 1
ATOM 1420 N N . CYS A 1 183 ? 17.278 -1.134 -10.784 1.00 94.12 183 CYS A N 1
ATOM 1421 C CA . CYS A 1 183 ? 15.946 -1.398 -11.316 1.00 94.12 183 CYS A CA 1
ATOM 1422 C C . CYS A 1 183 ? 15.745 -2.904 -11.463 1.00 94.12 183 CYS A C 1
ATOM 1424 O O . CYS A 1 183 ? 16.550 -3.585 -12.103 1.00 94.12 183 CYS A O 1
ATOM 1426 N N . LYS A 1 184 ? 14.682 -3.429 -10.854 1.00 93.50 184 LYS A N 1
ATOM 1427 C CA . LYS A 1 184 ? 14.308 -4.839 -10.957 1.00 93.50 184 LYS A CA 1
ATOM 1428 C C . LYS A 1 184 ? 12.930 -4.946 -11.615 1.00 93.50 184 LYS A C 1
ATOM 1430 O O . LYS A 1 184 ? 12.044 -4.172 -11.262 1.00 93.50 184 LYS A O 1
ATOM 1435 N N . PRO A 1 185 ? 12.728 -5.867 -12.568 1.00 93.06 185 PRO A N 1
ATOM 1436 C CA . PRO A 1 185 ? 11.383 -6.186 -13.029 1.00 93.06 185 PRO A CA 1
ATOM 1437 C C . PRO A 1 185 ? 10.612 -6.912 -11.920 1.00 93.06 185 PRO A C 1
ATOM 1439 O O . PRO A 1 185 ? 11.214 -7.625 -11.107 1.00 93.06 185 PRO A O 1
ATOM 1442 N N . LEU A 1 186 ? 9.285 -6.774 -11.908 1.00 95.62 186 LEU A N 1
ATOM 1443 C CA . LEU A 1 186 ? 8.440 -7.666 -11.115 1.00 95.62 186 LEU A CA 1
ATOM 1444 C C . LEU A 1 186 ? 8.364 -9.034 -11.803 1.00 95.62 186 LEU A C 1
ATOM 1446 O O . LEU A 1 186 ? 8.334 -9.133 -13.028 1.00 95.62 186 LEU A O 1
ATOM 1450 N N . CYS A 1 187 ? 8.328 -10.104 -11.012 1.00 96.75 187 CYS A N 1
ATOM 1451 C CA . CYS A 1 187 ? 8.192 -11.461 -11.546 1.00 96.75 187 CYS A CA 1
ATOM 1452 C C . CYS A 1 187 ? 6.751 -11.779 -11.988 1.00 96.75 187 CYS A C 1
ATOM 1454 O O . CYS A 1 187 ? 6.547 -12.620 -12.860 1.00 96.75 187 CYS A O 1
ATOM 1456 N N . ALA A 1 188 ? 5.760 -11.090 -11.410 1.00 96.94 188 ALA A N 1
ATOM 1457 C CA . ALA A 1 188 ? 4.352 -11.142 -11.786 1.00 96.94 188 ALA A CA 1
ATOM 1458 C C . ALA A 1 188 ? 3.661 -9.807 -11.444 1.00 96.94 188 ALA A C 1
ATOM 1460 O O . ALA A 1 188 ? 4.114 -9.104 -10.531 1.00 96.94 188 ALA A O 1
ATOM 1461 N N . PRO A 1 189 ? 2.559 -9.445 -12.132 1.00 95.50 189 PRO A N 1
ATOM 1462 C CA . PRO A 1 189 ? 1.806 -8.234 -11.824 1.00 95.50 189 PRO A CA 1
ATOM 1463 C C . PRO A 1 189 ? 1.359 -8.192 -10.358 1.00 95.50 189 PRO A C 1
ATOM 1465 O O . PRO A 1 189 ? 0.673 -9.092 -9.881 1.00 95.50 189 PRO A O 1
ATOM 1468 N N . GLY A 1 190 ? 1.741 -7.129 -9.650 1.00 95.81 190 GLY A N 1
ATOM 1469 C CA . GLY A 1 190 ? 1.401 -6.935 -8.239 1.00 95.81 190 GLY A CA 1
ATOM 1470 C C . GLY A 1 190 ? 2.169 -7.810 -7.247 1.00 95.81 190 GLY A C 1
ATOM 1471 O O . GLY A 1 190 ? 1.858 -7.753 -6.062 1.00 95.81 190 GLY A O 1
ATOM 1472 N N . CYS A 1 191 ? 3.172 -8.573 -7.695 1.00 97.69 191 CYS A N 1
ATOM 1473 C CA . CYS A 1 191 ? 4.104 -9.265 -6.810 1.00 97.69 191 CYS A CA 1
ATOM 1474 C C . CYS A 1 191 ? 5.355 -8.414 -6.565 1.00 97.69 191 CYS A C 1
ATOM 1476 O O . CYS A 1 191 ? 6.344 -8.504 -7.298 1.00 97.69 191 CYS A O 1
ATOM 1478 N N . PHE A 1 192 ? 5.305 -7.556 -5.548 1.00 96.75 192 PHE A N 1
ATOM 1479 C CA . PHE A 1 192 ? 6.426 -6.692 -5.180 1.00 96.75 192 PHE A CA 1
ATOM 1480 C C . PHE A 1 192 ? 7.545 -7.490 -4.509 1.00 96.75 192 PHE A C 1
ATOM 1482 O O . PHE A 1 192 ? 7.311 -8.499 -3.849 1.00 96.75 192 PHE A O 1
ATOM 1489 N N . GLY A 1 193 ? 8.792 -7.038 -4.660 1.00 92.12 193 GLY A N 1
ATOM 1490 C CA . GLY A 1 193 ? 9.962 -7.833 -4.270 1.00 92.12 193 GLY A CA 1
ATOM 1491 C C . GLY A 1 193 ? 10.011 -8.253 -2.795 1.00 92.12 193 GLY A C 1
ATOM 1492 O O . GLY A 1 193 ? 10.654 -9.255 -2.498 1.00 92.12 193 GLY A O 1
ATOM 1493 N N . TYR A 1 194 ? 9.349 -7.513 -1.901 1.00 92.75 194 TYR A N 1
ATOM 1494 C CA . TYR A 1 194 ? 9.294 -7.796 -0.463 1.00 92.75 194 TYR A CA 1
ATOM 1495 C C . TYR A 1 194 ? 8.218 -8.810 -0.055 1.00 92.75 194 TYR A C 1
ATOM 1497 O O . TYR A 1 194 ? 8.252 -9.240 1.088 1.00 92.75 194 TYR A O 1
ATOM 1505 N N . MET A 1 195 ? 7.284 -9.144 -0.952 1.00 96.31 195 MET A N 1
ATOM 1506 C CA . MET A 1 195 ? 6.163 -10.060 -0.690 1.00 96.31 195 MET A CA 1
ATOM 1507 C C . MET A 1 195 ? 6.600 -11.521 -0.681 1.00 96.31 195 MET A C 1
ATOM 1509 O O . MET A 1 195 ? 6.148 -12.311 0.126 1.00 96.31 195 MET A O 1
ATOM 1513 N N . ARG A 1 196 ? 7.536 -11.881 -1.562 1.00 95.50 196 ARG A N 1
ATOM 1514 C CA . ARG A 1 196 ? 7.966 -13.274 -1.699 1.00 95.50 196 ARG A CA 1
ATOM 1515 C C . ARG A 1 196 ? 8.750 -13.729 -0.469 1.00 95.50 196 ARG A C 1
ATOM 1517 O O . ARG A 1 196 ? 9.830 -13.183 -0.213 1.00 95.50 196 ARG A O 1
ATOM 1524 N N . GLY A 1 197 ? 8.283 -14.777 0.207 1.00 95.06 197 GLY A N 1
ATOM 1525 C CA . GLY A 1 197 ? 8.943 -15.316 1.400 1.00 95.06 197 GLY A CA 1
ATOM 1526 C C . GLY A 1 197 ? 8.760 -14.433 2.640 1.00 95.06 197 GLY A C 1
ATOM 1527 O O . GLY A 1 197 ? 9.642 -14.409 3.508 1.00 95.06 197 GLY A O 1
ATOM 1528 N N . ASP A 1 198 ? 7.674 -13.659 2.700 1.00 94.50 198 ASP A N 1
ATOM 1529 C CA . ASP A 1 198 ? 7.320 -12.786 3.820 1.00 94.50 198 ASP A CA 1
ATOM 1530 C C . ASP A 1 198 ? 6.426 -13.466 4.878 1.00 94.50 198 ASP A C 1
ATOM 1532 O O . ASP A 1 198 ? 6.047 -12.834 5.874 1.00 94.50 198 ASP A O 1
ATOM 1536 N N . TYR A 1 199 ? 6.177 -14.771 4.710 1.00 93.19 199 TYR A N 1
ATOM 1537 C CA . TYR A 1 199 ? 5.324 -15.628 5.539 1.00 93.19 199 TYR A CA 1
ATOM 1538 C C . TYR A 1 199 ? 3.817 -15.379 5.384 1.00 93.19 199 TYR A C 1
ATOM 1540 O O . TYR A 1 199 ? 3.016 -15.921 6.162 1.00 93.19 199 TYR A O 1
ATOM 1548 N N . TYR A 1 200 ? 3.403 -14.602 4.385 1.00 92.88 200 TYR A N 1
ATOM 1549 C CA . TYR A 1 200 ? 2.015 -14.451 3.987 1.00 92.88 200 TYR A CA 1
ATOM 1550 C C . TYR A 1 200 ? 1.810 -15.021 2.592 1.00 92.88 200 TYR A C 1
ATOM 1552 O O . TYR A 1 200 ? 2.366 -14.532 1.633 1.00 92.88 200 TYR A O 1
ATOM 1560 N N . CYS A 1 201 ? 0.893 -15.983 2.455 1.00 93.56 201 CYS A N 1
ATOM 1561 C CA . CYS A 1 201 ? 0.483 -16.422 1.123 1.00 93.56 201 CYS A CA 1
ATOM 1562 C C . CYS A 1 201 ? -0.156 -15.251 0.353 1.00 93.56 201 CYS A C 1
ATOM 1564 O O . CYS A 1 201 ? -1.270 -14.823 0.695 1.00 93.56 201 CYS A O 1
ATOM 1566 N N . ASP A 1 202 ? 0.551 -14.753 -0.652 1.00 94.81 202 ASP A N 1
ATOM 1567 C CA . ASP A 1 202 ? 0.238 -13.663 -1.560 1.00 94.81 202 ASP A CA 1
ATOM 1568 C C . ASP A 1 202 ? -0.085 -14.227 -2.947 1.00 94.81 202 ASP A C 1
ATOM 1570 O O . ASP A 1 202 ? 0.784 -14.594 -3.738 1.00 94.81 202 ASP A O 1
ATOM 1574 N N . LEU A 1 203 ? -1.374 -14.252 -3.303 1.00 93.00 203 LEU A N 1
ATOM 1575 C CA . LEU A 1 203 ? -1.814 -14.855 -4.567 1.00 93.00 203 LEU A CA 1
ATOM 1576 C C . LEU A 1 203 ? -1.220 -14.183 -5.811 1.00 93.00 203 LEU A C 1
ATOM 1578 O O . LEU A 1 203 ? -1.067 -14.840 -6.836 1.00 93.00 203 LEU A O 1
ATOM 1582 N N . ALA A 1 204 ? -0.878 -12.893 -5.739 1.00 94.50 204 ALA A N 1
ATOM 1583 C CA . ALA A 1 204 ? -0.198 -12.198 -6.833 1.00 94.50 204 ALA A CA 1
ATOM 1584 C C . ALA A 1 204 ? 1.221 -12.746 -7.081 1.00 94.50 204 ALA A C 1
ATOM 1586 O O . ALA A 1 204 ? 1.708 -12.721 -8.210 1.00 94.50 204 ALA A O 1
ATOM 1587 N N . CYS A 1 205 ? 1.866 -13.264 -6.035 1.00 96.50 205 CYS A N 1
ATOM 1588 C CA . CYS A 1 205 ? 3.194 -13.863 -6.072 1.00 96.50 205 CYS A CA 1
ATOM 1589 C C . CYS A 1 205 ? 3.178 -15.380 -6.278 1.00 96.50 205 CYS A C 1
ATOM 1591 O O . CYS A 1 205 ? 4.219 -15.962 -6.590 1.00 96.50 205 CYS A O 1
ATOM 1593 N N . PHE A 1 206 ? 2.016 -16.031 -6.179 1.00 94.69 206 PHE A N 1
ATOM 1594 C CA . PHE A 1 206 ? 1.871 -17.469 -6.395 1.00 94.69 206 PHE A CA 1
ATOM 1595 C C . PHE A 1 206 ? 1.889 -17.835 -7.892 1.00 94.69 206 PHE A C 1
ATOM 1597 O O . PHE A 1 206 ? 0.904 -18.281 -8.479 1.00 94.69 206 PHE A O 1
ATOM 1604 N N . THR A 1 207 ? 3.035 -17.615 -8.533 1.00 94.19 207 THR A N 1
ATOM 1605 C CA . THR A 1 207 ? 3.316 -18.003 -9.919 1.00 94.19 207 THR A CA 1
ATOM 1606 C C . THR A 1 207 ? 4.694 -18.650 -10.002 1.00 94.19 207 THR A C 1
ATOM 1608 O O . THR A 1 207 ? 5.575 -18.353 -9.193 1.00 94.19 207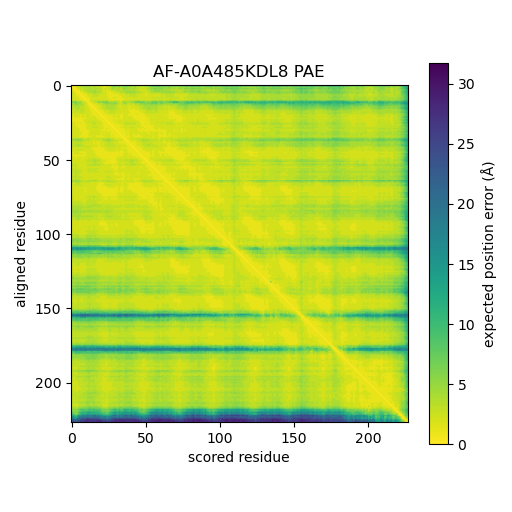 THR A O 1
ATOM 1611 N N . SER A 1 208 ? 4.924 -19.493 -11.009 1.00 94.12 208 SER A N 1
ATOM 1612 C CA . SER A 1 208 ? 6.229 -20.138 -11.210 1.00 94.12 208 SER A CA 1
ATOM 1613 C C . SER A 1 208 ? 7.363 -19.136 -11.453 1.00 94.12 208 SER A C 1
ATOM 1615 O O . SER A 1 208 ? 8.476 -19.348 -10.984 1.00 94.12 208 SER A O 1
ATOM 1617 N N . ALA A 1 209 ? 7.083 -18.011 -12.121 1.00 96.12 209 ALA A N 1
ATOM 1618 C CA . ALA A 1 209 ? 8.050 -16.931 -12.333 1.00 96.12 209 ALA A CA 1
ATOM 1619 C C . ALA A 1 209 ? 8.484 -16.245 -11.025 1.00 96.12 209 ALA A C 1
ATOM 1621 O O . ALA A 1 209 ? 9.570 -15.671 -10.957 1.00 96.12 209 ALA A O 1
ATOM 1622 N N . CYS A 1 210 ? 7.636 -16.304 -9.999 1.00 96.25 210 CYS A N 1
ATOM 1623 C CA . CYS A 1 210 ? 7.870 -15.752 -8.671 1.00 96.25 210 CYS A CA 1
ATOM 1624 C C . CYS A 1 210 ? 8.260 -16.819 -7.639 1.00 96.25 210 CYS A C 1
ATOM 1626 O O . CYS A 1 210 ? 8.172 -16.550 -6.443 1.00 96.25 210 CYS A O 1
ATOM 1628 N N . ASP A 1 211 ? 8.683 -18.007 -8.079 1.00 94.44 211 ASP A N 1
ATOM 1629 C CA . ASP A 1 211 ? 9.043 -19.125 -7.200 1.00 94.44 211 ASP A CA 1
ATOM 1630 C C . ASP A 1 211 ? 7.903 -19.517 -6.236 1.00 94.44 211 ASP A C 1
ATOM 1632 O O . ASP A 1 211 ? 8.153 -19.884 -5.090 1.00 94.44 211 ASP A O 1
ATOM 1636 N N . PHE A 1 212 ? 6.648 -19.407 -6.694 1.00 94.56 212 PHE A N 1
ATOM 1637 C CA . PHE A 1 212 ? 5.437 -19.724 -5.924 1.00 94.56 212 PHE A CA 1
ATOM 1638 C C . PHE A 1 212 ? 5.386 -19.019 -4.566 1.00 94.56 212 PHE A C 1
ATOM 1640 O O . PHE A 1 212 ? 5.178 -19.645 -3.528 1.00 94.56 212 PHE A O 1
ATOM 1647 N N . ASP A 1 213 ? 5.588 -17.701 -4.592 1.00 95.62 213 ASP A N 1
ATOM 1648 C CA . ASP A 1 213 ? 5.584 -16.848 -3.403 1.00 95.62 213 ASP A CA 1
ATOM 1649 C C . ASP A 1 213 ? 6.621 -17.261 -2.343 1.00 95.62 213 ASP A C 1
ATOM 1651 O O . ASP A 1 213 ? 6.410 -17.162 -1.140 1.00 95.62 213 ASP A O 1
ATOM 1655 N N . GLY A 1 214 ? 7.748 -17.823 -2.792 1.00 94.62 214 GLY A N 1
ATOM 1656 C CA . GLY A 1 214 ? 8.779 -18.338 -1.890 1.00 94.62 214 GLY A CA 1
ATOM 1657 C C . GLY A 1 214 ? 8.329 -19.525 -1.026 1.00 94.62 214 GLY A C 1
ATOM 1658 O O . GLY A 1 214 ? 9.026 -19.857 -0.068 1.00 94.62 214 GLY A O 1
ATOM 1659 N N . GLY A 1 215 ? 7.202 -20.168 -1.361 1.00 93.25 215 GLY A N 1
ATOM 1660 C CA . GLY A 1 215 ? 6.613 -21.278 -0.604 1.00 93.25 215 GLY A CA 1
ATOM 1661 C C . GLY A 1 215 ? 5.626 -20.859 0.493 1.00 93.25 215 GLY A C 1
ATOM 1662 O O . GLY A 1 215 ? 5.111 -21.720 1.210 1.00 93.25 215 GLY A O 1
ATOM 1663 N N . ASP A 1 216 ? 5.296 -19.569 0.631 1.00 93.38 216 ASP A N 1
ATOM 1664 C CA . ASP A 1 216 ? 4.411 -19.086 1.707 1.00 93.38 216 ASP A CA 1
ATOM 1665 C C . ASP A 1 216 ? 2.969 -19.622 1.607 1.00 93.38 216 ASP A C 1
ATOM 1667 O O . ASP A 1 216 ? 2.225 -19.673 2.596 1.00 93.38 216 ASP A O 1
ATOM 1671 N N . CYS A 1 217 ? 2.576 -20.101 0.425 1.00 91.44 217 CYS A N 1
ATOM 1672 C CA . CYS A 1 217 ? 1.272 -20.704 0.158 1.00 91.44 217 CYS A CA 1
ATOM 1673 C C . CYS A 1 217 ? 1.188 -22.221 0.407 1.00 91.44 217 CYS A C 1
ATOM 1675 O O . CYS A 1 217 ? 0.075 -22.761 0.424 1.00 91.44 217 CYS A O 1
ATOM 1677 N N . ASP A 1 218 ? 2.304 -22.913 0.661 1.00 88.62 218 ASP A N 1
ATOM 1678 C CA . ASP A 1 218 ? 2.353 -24.384 0.741 1.00 88.62 218 ASP A CA 1
ATOM 1679 C C . ASP A 1 218 ? 1.424 -24.946 1.830 1.00 88.62 218 ASP A C 1
ATOM 1681 O O . ASP A 1 218 ? 0.714 -25.937 1.642 1.00 88.62 218 ASP A O 1
ATOM 1685 N N . THR A 1 219 ? 1.373 -24.276 2.983 1.00 82.88 219 THR A N 1
ATOM 1686 C CA . THR A 1 219 ? 0.550 -24.705 4.129 1.00 82.88 219 THR A CA 1
ATOM 1687 C C . THR A 1 219 ? -0.951 -24.506 3.918 1.00 82.88 219 THR A C 1
ATOM 1689 O O . THR A 1 219 ? -1.754 -25.048 4.681 1.00 82.88 219 THR A O 1
ATOM 1692 N N . MET A 1 220 ? -1.343 -23.757 2.885 1.00 81.06 220 MET A N 1
ATOM 1693 C CA . MET A 1 220 ? -2.743 -23.474 2.566 1.00 81.06 220 MET A CA 1
ATOM 1694 C C . MET A 1 220 ? -3.331 -24.452 1.539 1.00 81.06 220 MET A C 1
ATOM 1696 O O . MET A 1 220 ? -4.512 -24.352 1.209 1.00 81.06 220 MET A O 1
ATOM 1700 N N . GLY A 1 221 ? -2.541 -25.425 1.068 1.00 77.00 221 GLY A N 1
ATOM 1701 C CA . GLY A 1 221 ? -2.997 -26.458 0.137 1.00 77.00 221 GLY A CA 1
ATOM 1702 C C . GLY A 1 221 ? -3.118 -25.984 -1.312 1.00 77.00 221 GLY A C 1
ATOM 1703 O O . GLY A 1 221 ? -3.829 -26.618 -2.093 1.00 77.00 221 GLY A O 1
ATOM 1704 N N . PHE A 1 222 ? -2.451 -24.884 -1.678 1.00 77.38 222 PHE A N 1
ATOM 1705 C CA . PHE A 1 222 ? -2.290 -24.514 -3.081 1.00 77.38 222 PHE A CA 1
ATOM 1706 C C . PHE A 1 222 ? -1.342 -25.509 -3.757 1.00 77.38 222 PHE A C 1
ATOM 1708 O O . PHE A 1 222 ? -0.229 -25.738 -3.291 1.00 77.38 222 PHE A O 1
ATOM 1715 N N . ASP A 1 223 ? -1.806 -26.137 -4.836 1.00 66.31 223 ASP A N 1
ATOM 1716 C CA . ASP A 1 223 ? -1.059 -27.172 -5.545 1.00 66.31 223 ASP A CA 1
ATOM 1717 C C . ASP A 1 223 ? -0.266 -26.560 -6.706 1.00 66.31 223 ASP A C 1
ATOM 1719 O O . ASP A 1 223 ? -0.840 -26.066 -7.678 1.00 66.31 223 ASP A O 1
ATOM 1723 N N . ILE A 1 224 ? 1.062 -26.636 -6.609 1.00 68.69 224 ILE A N 1
ATOM 1724 C CA . ILE A 1 224 ? 2.011 -26.207 -7.648 1.00 68.69 224 ILE A CA 1
ATOM 1725 C C . ILE A 1 224 ? 1.906 -27.026 -8.948 1.00 68.69 224 ILE A C 1
ATOM 1727 O O . ILE A 1 224 ? 2.511 -26.659 -9.953 1.00 68.69 224 ILE A O 1
ATOM 1731 N N . SER A 1 225 ? 1.176 -28.149 -8.948 1.00 61.59 225 SER A N 1
ATOM 1732 C CA . SER A 1 225 ? 1.054 -29.052 -10.100 1.00 61.59 225 SER A CA 1
ATOM 1733 C C . SER A 1 225 ? -0.085 -28.714 -11.076 1.00 61.59 225 SER A C 1
ATOM 1735 O O . SER A 1 225 ? -0.198 -29.373 -12.112 1.00 61.59 225 SER A O 1
ATOM 1737 N N . ILE A 1 226 ? -0.911 -27.696 -10.783 1.00 50.97 226 ILE A N 1
ATOM 1738 C CA . ILE A 1 226 ? -2.117 -27.349 -11.573 1.00 50.97 226 ILE A CA 1
ATOM 1739 C C . ILE A 1 226 ? -2.055 -25.934 -12.196 1.00 50.97 226 ILE A C 1
ATOM 1741 O O . ILE A 1 226 ? -3.050 -25.444 -12.731 1.00 50.97 226 ILE A O 1
ATOM 1745 N N . THR A 1 227 ? -0.898 -25.276 -12.157 1.00 49.78 227 THR A N 1
ATOM 1746 C CA . THR A 1 227 ? -0.646 -23.945 -12.753 1.00 49.78 227 THR A CA 1
ATOM 1747 C C . THR A 1 227 ? 0.406 -24.023 -13.841 1.00 49.78 227 THR A C 1
ATOM 1749 O O . THR A 1 227 ? 0.223 -23.352 -14.879 1.00 49.78 227 THR A O 1
#

Secondary structure (DSSP, 8-state):
-B-S--------PPPTT--EEEEES---SS--GGGTSS--TT--EEEEESS------HHHHHHTTT-SEEEEESS--SS--TTHHHH---SEEE-TTS--S---HHHHSTT-GGGSS--EEE-TTS--BTTTS-HHHHHTT-EEE-TTSB--S--SS-THHHHTTSEE-TTSHHHHHS--TT----SSTT--TTTTTSSS--TTT-SGGGGGGGGTTGGGT--TT--